Protein AF-Q6PNI0-F1 (afdb_monomer_lite)

pLDDT: mean 97.82, std 4.74, range [47.09, 98.94]

Sequence (231 aa):
KFYNSKFLRRLCDMWDHRGSGICNFHGSTGDVIFIGTTTDQLEPTFFDLSHQFDMDLGGSGSNLRTPACCMGKARCEWSCLDTQAICYDLTMTYQDELHRPAFPYKFKFKISGCPNNCVAAIARSCTSIIGTWRDQIRIDQKAVQAYIGGEIAPNAGAFSDRDWGPFDIQKEVIDLCPSGCMWMDGNELKIDDRECTRCMHCINVMPSALRPGVDCGATILNGAKAPILEG

Organism: NCBI:txid153939

Secondary structure (DSSP, 8-state):
----HHHHHHHHHHHHHHS-S-EEE--SSS-EEE----GGGHHHHHHHIIIII---PPP-SSSEEEEEE--GGGT-TT--S-HHHHHHHHHHHTHHHHHS--SSS-EEEEEESSTT-TT-HHHH-SEEEEEEESSPPEE-HHHHHHHHTTSS-GGGGTTTTS---S--HIIIIITT-TT--EEEETTEEEE-TTT----SHHHHH-TTTEE--SSEEEEEEE---------

InterPro domains:
  IPR006067 Nitrite/sulphite reductase 4Fe-4S domain [PF01077] (60-154)
  IPR017896 4Fe-4S ferredoxin-type, iron-sulphur binding domain [PS51379] (187-215)
  IPR036136 Nitrite/Sulfite reductase ferredoxin-like domain superfamily [SSF55124] (1-60)
  IPR045854 Nitrite and sulphite reductase 4Fe-4S domain-like superfamily [G3DSA:3.30.413.10] (65-228)
  IPR045854 Nitrite and sulphite reductase 4Fe-4S domain-like superfamily [SSF56014] (61-182)

Structure (mmCIF, N/CA/C/O backbone):
data_AF-Q6PNI0-F1
#
_entry.id   AF-Q6PNI0-F1
#
loop_
_atom_site.group_PDB
_atom_site.id
_atom_site.type_symbol
_atom_site.label_atom_id
_atom_site.label_alt_id
_atom_site.label_comp_id
_atom_site.label_asym_id
_atom_site.label_entity_id
_atom_site.label_seq_id
_atom_site.pdbx_PDB_ins_code
_atom_site.Cartn_x
_atom_site.Cartn_y
_atom_site.Cartn_z
_atom_site.occupancy
_atom_site.B_iso_or_equiv
_atom_site.auth_seq_id
_atom_site.auth_comp_id
_atom_site.auth_asym_id
_atom_site.auth_atom_id
_atom_site.pdbx_PDB_model_num
ATOM 1 N N . LYS A 1 1 ? 7.248 -4.819 -0.983 1.00 96.38 1 LYS A N 1
ATOM 2 C CA . LYS A 1 1 ? 8.037 -5.485 -2.042 1.00 96.38 1 LYS A CA 1
ATOM 3 C C . LYS A 1 1 ? 8.856 -6.576 -1.384 1.00 96.38 1 LYS A C 1
ATOM 5 O O . LYS A 1 1 ? 9.475 -6.284 -0.368 1.00 96.38 1 LYS A O 1
ATOM 10 N N . PHE A 1 2 ? 8.781 -7.799 -1.891 1.00 97.69 2 PHE A N 1
ATOM 11 C CA . PHE A 1 2 ? 9.371 -8.980 -1.265 1.00 97.69 2 PHE A CA 1
ATOM 12 C C . PHE A 1 2 ? 10.482 -9.514 -2.157 1.00 97.69 2 PHE A C 1
ATOM 14 O O . PHE A 1 2 ? 10.322 -9.548 -3.372 1.00 97.69 2 PHE A O 1
ATOM 21 N N . TYR A 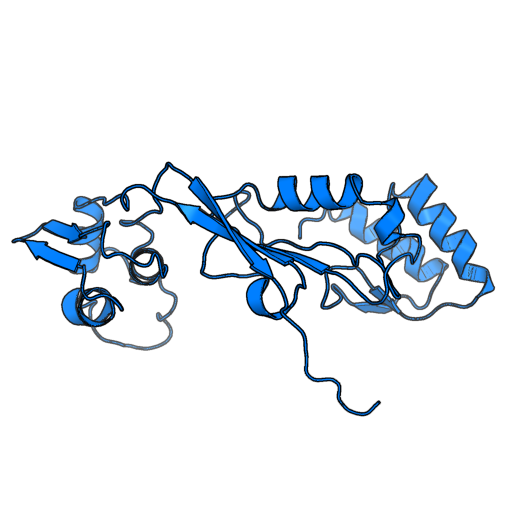1 3 ? 11.601 -9.897 -1.549 1.00 97.62 3 TYR A N 1
ATOM 22 C CA . TYR A 1 3 ? 12.768 -10.388 -2.264 1.00 97.62 3 TYR A CA 1
ATOM 23 C C . TYR A 1 3 ? 13.436 -11.515 -1.493 1.00 97.62 3 TYR A C 1
ATOM 25 O O . TYR A 1 3 ? 13.433 -11.546 -0.264 1.00 97.62 3 TYR A O 1
ATOM 33 N N . ASN A 1 4 ? 14.069 -12.401 -2.249 1.00 97.19 4 ASN A N 1
ATOM 34 C CA . ASN A 1 4 ? 15.042 -13.364 -1.765 1.00 97.19 4 ASN A CA 1
ATOM 35 C C . ASN A 1 4 ? 16.453 -12.775 -1.959 1.00 97.19 4 ASN A C 1
ATOM 37 O O . ASN A 1 4 ? 16.752 -12.227 -3.021 1.00 97.19 4 ASN A O 1
ATOM 41 N N . SER A 1 5 ? 17.342 -12.922 -0.973 1.00 98.25 5 SER A N 1
ATOM 42 C CA . SER A 1 5 ? 18.733 -12.460 -1.073 1.00 98.25 5 SER A CA 1
ATOM 43 C C . SER A 1 5 ? 19.503 -13.109 -2.229 1.00 98.25 5 SER A C 1
ATOM 45 O O . SER A 1 5 ? 20.273 -12.423 -2.894 1.00 98.25 5 SER A O 1
ATOM 47 N N . LYS A 1 6 ? 19.262 -14.392 -2.535 1.00 98.00 6 LYS A N 1
ATOM 48 C CA . LYS A 1 6 ? 19.849 -15.088 -3.695 1.00 98.00 6 LYS A CA 1
ATOM 49 C C . LYS A 1 6 ? 19.484 -14.395 -5.008 1.00 98.00 6 LYS A C 1
ATOM 51 O O . LYS A 1 6 ? 20.325 -14.289 -5.892 1.00 98.00 6 LYS A O 1
ATOM 56 N N . PHE A 1 7 ? 18.242 -13.931 -5.127 1.00 97.50 7 PHE A N 1
ATOM 57 C CA . PHE A 1 7 ? 17.779 -13.214 -6.311 1.00 97.50 7 PHE A CA 1
ATOM 58 C C . PHE A 1 7 ? 18.456 -11.847 -6.428 1.00 97.50 7 PHE A C 1
ATOM 60 O O . PHE A 1 7 ? 19.030 -11.545 -7.468 1.00 97.50 7 PHE A O 1
ATOM 67 N N . LEU A 1 8 ? 18.471 -11.061 -5.344 1.00 98.19 8 LEU A N 1
ATOM 68 C CA . LEU A 1 8 ? 19.094 -9.734 -5.346 1.00 98.19 8 LEU A CA 1
ATOM 69 C C . LEU A 1 8 ? 20.599 -9.787 -5.623 1.00 98.19 8 LEU A C 1
ATOM 71 O O . LEU A 1 8 ? 21.088 -8.969 -6.388 1.00 98.19 8 LEU A O 1
ATOM 75 N N . ARG A 1 9 ? 21.322 -10.762 -5.057 1.00 98.25 9 ARG A N 1
ATOM 76 C CA . ARG A 1 9 ? 22.763 -10.928 -5.313 1.00 98.25 9 ARG A CA 1
ATOM 77 C C . ARG A 1 9 ? 23.048 -11.185 -6.789 1.00 98.25 9 ARG A C 1
ATOM 79 O O . ARG A 1 9 ? 23.841 -10.464 -7.369 1.00 98.25 9 ARG A O 1
ATOM 86 N N . ARG A 1 10 ? 22.320 -12.122 -7.409 1.00 97.75 10 ARG A N 1
ATOM 87 C CA . ARG A 1 10 ? 22.450 -12.384 -8.851 1.00 97.75 10 ARG A CA 1
ATOM 88 C C . ARG A 1 10 ? 22.129 -11.142 -9.687 1.00 97.75 10 ARG A C 1
ATOM 90 O O . ARG A 1 10 ? 22.768 -10.916 -10.706 1.00 97.75 10 ARG A O 1
ATOM 97 N N . LEU A 1 11 ? 21.135 -10.354 -9.270 1.00 97.56 11 LEU A N 1
ATOM 98 C CA . LEU A 1 11 ? 20.748 -9.128 -9.967 1.00 97.56 11 LEU A CA 1
ATOM 99 C C . LEU A 1 11 ? 21.859 -8.067 -9.896 1.00 97.56 11 LEU A C 1
ATOM 101 O O . LEU A 1 11 ? 22.122 -7.396 -10.890 1.00 97.56 11 LEU A O 1
ATOM 105 N N . CYS A 1 12 ? 22.524 -7.949 -8.742 1.00 98.25 12 CYS A N 1
ATOM 106 C CA . CYS A 1 12 ? 23.715 -7.118 -8.577 1.00 98.25 12 CYS A CA 1
ATOM 107 C C . CYS A 1 12 ? 24.868 -7.616 -9.456 1.00 98.25 12 CYS A C 1
ATOM 109 O O . CYS A 1 12 ? 25.408 -6.812 -10.200 1.00 98.25 12 CYS A O 1
ATOM 111 N N . ASP A 1 13 ? 25.170 -8.921 -9.459 1.00 98.31 13 ASP A N 1
ATOM 112 C CA . ASP A 1 13 ? 26.243 -9.493 -10.292 1.00 98.31 13 ASP A CA 1
ATOM 113 C C . ASP A 1 13 ? 26.028 -9.182 -11.787 1.00 98.31 13 ASP A C 1
ATOM 115 O O . ASP A 1 13 ? 26.956 -8.799 -12.500 1.00 98.31 13 ASP A O 1
ATOM 119 N N . MET A 1 14 ? 24.784 -9.304 -12.266 1.00 98.25 14 MET A N 1
ATOM 120 C CA . MET A 1 14 ? 24.420 -8.936 -13.636 1.00 98.25 14 MET A CA 1
ATOM 121 C C . MET A 1 14 ? 24.626 -7.437 -13.881 1.00 98.25 14 MET A C 1
ATOM 123 O O . MET A 1 14 ? 25.194 -7.062 -14.904 1.00 98.25 14 MET A O 1
ATOM 127 N N . TRP A 1 15 ? 24.175 -6.571 -12.970 1.00 98.50 15 TRP A N 1
ATOM 128 C CA . TRP A 1 15 ? 24.265 -5.125 -13.170 1.00 98.50 15 TRP A CA 1
ATOM 129 C C . TRP A 1 15 ? 25.687 -4.565 -13.020 1.00 98.50 15 TRP A C 1
ATOM 131 O O . TRP A 1 15 ? 26.032 -3.619 -13.725 1.00 98.50 15 TRP A O 1
ATOM 141 N N . ASP A 1 16 ? 26.531 -5.177 -12.190 1.00 98.25 16 ASP A N 1
ATOM 142 C CA . ASP A 1 16 ? 27.967 -4.878 -12.106 1.00 98.25 16 ASP A CA 1
ATOM 143 C C . ASP A 1 16 ? 28.691 -5.249 -13.409 1.00 98.25 16 ASP A C 1
ATOM 145 O O . ASP A 1 16 ? 29.644 -4.583 -13.810 1.00 98.25 16 ASP A O 1
ATOM 149 N N . HIS A 1 17 ? 28.229 -6.297 -14.101 1.00 97.81 17 HIS A N 1
ATOM 150 C CA . HIS A 1 17 ? 28.782 -6.708 -15.391 1.00 97.81 17 HIS A CA 1
ATOM 151 C C . HIS A 1 17 ? 28.255 -5.875 -16.571 1.00 97.81 17 HIS A C 1
ATOM 153 O O . HIS A 1 17 ? 29.010 -5.536 -17.482 1.00 97.81 17 HIS A O 1
ATOM 159 N N . ARG A 1 18 ? 26.951 -5.579 -16.579 1.00 97.81 18 ARG A N 1
ATOM 160 C CA . ARG A 1 18 ? 26.224 -4.968 -17.707 1.00 97.81 18 ARG A CA 1
ATOM 161 C C . ARG A 1 18 ? 26.085 -3.447 -17.613 1.00 97.81 18 ARG A C 1
ATOM 163 O O . ARG A 1 18 ? 25.655 -2.816 -18.578 1.00 97.81 18 ARG A O 1
ATOM 170 N N . GLY A 1 19 ? 26.376 -2.845 -16.466 1.00 97.94 19 GLY A N 1
ATOM 171 C CA . GLY A 1 19 ? 26.073 -1.445 -16.188 1.00 97.94 19 GLY A CA 1
ATOM 172 C C . GLY A 1 19 ? 27.048 -0.809 -15.208 1.00 97.94 19 GLY A C 1
ATOM 173 O O . GLY A 1 19 ? 28.213 -1.178 -15.124 1.00 97.94 19 GLY A O 1
ATOM 174 N N . SER A 1 20 ? 26.576 0.209 -14.495 1.00 98.25 20 SER A N 1
ATOM 175 C CA . SER A 1 20 ? 27.409 0.993 -13.576 1.00 98.25 20 SER A CA 1
ATOM 176 C C . SER A 1 20 ? 27.547 0.402 -12.166 1.00 98.25 20 SER A C 1
ATOM 178 O O . SER A 1 20 ? 28.270 0.971 -11.349 1.00 98.25 20 SER A O 1
ATOM 180 N N . GLY A 1 21 ? 26.776 -0.639 -11.830 1.00 97.88 21 GLY A N 1
ATOM 181 C CA . GLY A 1 21 ? 26.589 -1.110 -10.449 1.00 97.88 21 GLY A CA 1
ATOM 182 C C . GLY A 1 21 ? 25.684 -0.218 -9.577 1.00 97.88 21 GLY A C 1
ATOM 183 O O . GLY A 1 21 ? 25.336 -0.579 -8.454 1.00 97.88 21 GLY A O 1
ATOM 184 N N . ILE A 1 22 ? 25.225 0.938 -10.076 1.00 98.38 22 ILE A N 1
ATOM 185 C CA . ILE A 1 22 ? 24.371 1.877 -9.329 1.00 98.38 22 ILE A CA 1
ATOM 186 C C . ILE A 1 22 ? 22.892 1.598 -9.608 1.00 98.38 22 ILE A C 1
ATOM 188 O O . ILE A 1 22 ? 22.474 1.454 -10.761 1.00 98.38 22 ILE A O 1
ATOM 192 N N . CYS A 1 23 ? 22.069 1.577 -8.558 1.00 97.56 23 CYS A N 1
ATOM 193 C CA . CYS A 1 23 ? 20.627 1.375 -8.672 1.00 97.56 23 CYS A CA 1
ATOM 194 C C . CYS A 1 23 ? 19.811 2.280 -7.737 1.00 97.56 23 CYS A C 1
ATOM 196 O O . CYS A 1 23 ? 20.282 2.678 -6.673 1.00 97.56 23 CYS A O 1
ATOM 198 N N . ASN A 1 24 ? 18.549 2.542 -8.105 1.00 98.50 24 ASN A N 1
ATOM 199 C CA . ASN A 1 24 ? 17.531 2.971 -7.140 1.00 98.50 24 ASN A CA 1
ATOM 200 C C . ASN A 1 24 ? 16.642 1.779 -6.772 1.00 98.50 24 ASN A C 1
ATOM 202 O O . ASN A 1 24 ? 15.997 1.175 -7.634 1.00 98.50 24 ASN A O 1
ATOM 206 N N . PHE A 1 25 ? 16.534 1.513 -5.473 1.00 97.12 25 PHE A N 1
ATOM 207 C CA . PHE A 1 25 ? 15.619 0.536 -4.879 1.00 97.12 25 PHE A CA 1
ATOM 208 C C . PHE A 1 25 ? 14.588 1.279 -4.020 1.00 97.12 25 PHE A C 1
ATOM 210 O O . PHE A 1 25 ? 14.768 1.464 -2.822 1.00 97.12 25 PHE A O 1
ATOM 217 N N . HIS A 1 26 ? 13.508 1.814 -4.588 1.00 98.44 26 HIS A N 1
ATOM 218 C CA . HIS A 1 26 ? 12.948 1.633 -5.938 1.00 98.44 26 HIS A CA 1
ATOM 219 C C . HIS A 1 26 ? 12.627 2.980 -6.580 1.00 98.44 26 HIS A C 1
ATOM 221 O O . HIS A 1 26 ? 12.585 4.013 -5.912 1.00 98.44 26 HIS A O 1
ATOM 227 N N . GLY A 1 27 ? 12.287 2.960 -7.865 1.00 98.00 27 GLY A N 1
ATOM 228 C CA . GLY A 1 27 ? 11.601 4.067 -8.510 1.00 98.00 27 GLY A CA 1
ATOM 229 C C . GLY A 1 27 ? 10.267 4.386 -7.827 1.00 98.00 27 GLY A C 1
ATOM 230 O O . GLY A 1 27 ? 9.572 3.520 -7.290 1.00 98.00 27 GLY A O 1
ATOM 231 N N . SER A 1 28 ? 9.867 5.656 -7.894 1.00 98.12 28 SER A N 1
ATOM 232 C CA . SER A 1 28 ? 8.619 6.142 -7.289 1.00 98.12 28 SER A CA 1
ATOM 233 C C . SER A 1 28 ? 7.359 5.411 -7.781 1.00 98.12 28 SER A C 1
ATOM 235 O O . SER A 1 28 ? 6.376 5.309 -7.040 1.00 98.12 28 SER A O 1
ATOM 237 N N . THR A 1 29 ? 7.348 4.936 -9.030 1.00 98.44 29 THR A N 1
ATOM 238 C CA . THR A 1 29 ? 6.219 4.165 -9.571 1.00 98.44 29 THR A CA 1
ATOM 239 C C . THR A 1 29 ? 6.196 2.756 -8.981 1.00 98.44 29 THR A C 1
ATOM 241 O O . THR A 1 29 ? 5.162 2.369 -8.444 1.00 98.44 29 THR A O 1
ATOM 244 N N . GLY A 1 30 ? 7.334 2.057 -8.971 1.00 98.31 30 GLY A N 1
ATOM 245 C CA . GLY A 1 30 ? 7.456 0.724 -8.380 1.00 98.31 30 GLY A CA 1
ATOM 246 C C . GLY A 1 30 ? 8.697 -0.052 -8.823 1.00 98.31 30 GLY A C 1
ATOM 247 O O . GLY A 1 30 ? 9.115 -0.953 -8.106 1.00 98.31 30 GLY A O 1
ATOM 248 N N . ASP A 1 31 ? 9.298 0.320 -9.947 1.00 98.75 31 ASP A N 1
ATOM 249 C CA . ASP A 1 31 ? 10.370 -0.424 -10.614 1.00 98.75 31 ASP A CA 1
ATOM 250 C C . ASP A 1 31 ? 11.686 -0.463 -9.829 1.00 98.75 31 ASP A C 1
ATOM 252 O O . ASP A 1 31 ? 12.017 0.467 -9.090 1.00 98.75 31 ASP A O 1
ATOM 256 N N . VAL A 1 32 ? 12.472 -1.520 -10.028 1.00 98.31 32 VAL A N 1
ATOM 257 C CA . VAL A 1 32 ? 13.918 -1.464 -9.768 1.00 98.31 32 VAL A CA 1
ATOM 258 C C . VAL A 1 32 ? 14.542 -0.620 -10.877 1.00 98.31 32 VAL A C 1
ATOM 260 O O . VAL A 1 32 ? 14.209 -0.812 -12.042 1.00 98.31 32 VAL A O 1
ATOM 263 N N . ILE A 1 33 ? 15.412 0.330 -10.530 1.00 98.50 33 ILE A N 1
ATOM 264 C CA . ILE A 1 33 ? 16.056 1.198 -11.524 1.00 98.50 33 ILE A CA 1
ATOM 265 C C . ILE A 1 33 ? 17.535 0.864 -11.598 1.00 98.50 33 ILE A C 1
ATOM 267 O O . ILE A 1 33 ? 18.259 1.060 -10.624 1.00 98.50 33 ILE A O 1
ATOM 271 N N . PHE A 1 34 ? 17.976 0.432 -12.769 1.00 98.31 34 PHE A N 1
ATOM 272 C CA . PHE A 1 34 ? 19.379 0.285 -13.126 1.00 98.31 34 PHE A CA 1
ATOM 273 C C . PHE A 1 34 ? 19.890 1.592 -13.737 1.00 98.31 34 PHE A C 1
ATOM 275 O O . PHE A 1 34 ? 19.373 2.052 -14.755 1.00 98.31 34 PHE A O 1
ATOM 282 N N . ILE A 1 35 ? 20.841 2.253 -13.070 1.00 98.38 35 ILE A N 1
ATOM 283 C CA . ILE A 1 35 ? 21.248 3.623 -13.406 1.00 98.38 35 ILE A CA 1
ATOM 284 C C . ILE A 1 35 ? 22.536 3.601 -14.209 1.00 98.38 35 ILE A C 1
ATOM 286 O O . ILE A 1 35 ? 23.607 3.438 -13.647 1.00 98.38 35 ILE A O 1
ATOM 290 N N . GLY A 1 36 ? 22.446 3.853 -15.509 1.00 98.06 36 GLY A N 1
ATOM 291 C CA . GLY A 1 36 ? 23.620 4.064 -16.354 1.00 98.06 36 GLY A CA 1
ATOM 292 C C . GLY A 1 36 ? 24.191 2.773 -16.936 1.00 98.06 36 GLY A C 1
ATOM 293 O O . GLY A 1 36 ? 24.751 1.937 -16.234 1.00 98.06 36 GLY A O 1
ATOM 294 N N . THR A 1 37 ? 24.070 2.662 -18.253 1.00 98.50 37 THR A N 1
ATOM 295 C CA . THR A 1 37 ? 24.768 1.703 -19.111 1.00 98.50 37 THR A CA 1
ATOM 296 C C . THR A 1 37 ? 24.902 2.319 -20.511 1.00 98.50 37 THR A C 1
ATOM 298 O O . THR A 1 37 ? 24.472 3.456 -20.727 1.00 98.50 37 THR A O 1
ATOM 301 N N . THR A 1 38 ? 25.514 1.612 -21.455 1.00 98.50 38 THR A N 1
ATOM 302 C CA . THR A 1 38 ? 25.641 2.030 -22.856 1.00 98.50 38 THR A CA 1
ATOM 303 C C . THR A 1 38 ? 24.566 1.381 -23.728 1.00 98.50 38 THR A C 1
ATOM 305 O O . THR A 1 38 ? 23.984 0.359 -23.367 1.00 98.50 38 THR A O 1
ATOM 308 N N . THR A 1 39 ? 24.296 1.962 -24.901 1.00 98.62 39 THR A N 1
ATOM 309 C CA . THR A 1 39 ? 23.287 1.452 -25.847 1.00 98.62 39 THR A CA 1
ATOM 310 C C . THR A 1 39 ? 23.513 -0.016 -26.212 1.00 98.62 39 THR A C 1
ATOM 312 O O . THR A 1 39 ? 22.566 -0.798 -26.209 1.00 98.62 39 THR A O 1
ATOM 315 N N . ASP A 1 40 ? 24.767 -0.412 -26.435 1.00 98.50 40 ASP A N 1
ATOM 316 C CA . ASP A 1 40 ? 25.128 -1.779 -26.831 1.00 98.50 40 ASP A CA 1
ATOM 317 C C . ASP A 1 40 ? 24.881 -2.822 -25.724 1.00 98.50 40 ASP A C 1
ATOM 319 O O . ASP A 1 40 ? 24.861 -4.020 -25.998 1.00 98.50 40 ASP A O 1
ATOM 323 N N . GLN A 1 41 ? 24.678 -2.391 -24.473 1.00 98.62 41 GLN A N 1
ATOM 324 C CA . GLN A 1 41 ? 24.357 -3.272 -23.345 1.00 98.62 41 GLN A CA 1
ATOM 325 C C . GLN A 1 41 ? 22.853 -3.432 -23.097 1.00 98.62 41 GLN A C 1
ATOM 327 O O . GLN A 1 41 ? 22.476 -4.286 -22.295 1.00 98.62 41 GLN A O 1
ATOM 332 N N . LEU A 1 42 ? 21.981 -2.679 -23.777 1.00 98.69 42 LEU A N 1
ATOM 333 C CA . LEU A 1 42 ? 20.533 -2.745 -23.543 1.00 98.69 42 LEU A CA 1
ATOM 334 C C . LEU A 1 42 ? 19.954 -4.130 -23.868 1.00 98.69 42 LEU A C 1
ATOM 336 O O . LEU A 1 42 ? 19.381 -4.772 -22.989 1.00 98.69 42 LEU A O 1
ATOM 340 N N . GLU A 1 43 ? 20.158 -4.618 -25.093 1.00 98.69 43 GLU A N 1
ATOM 341 C CA . GLU A 1 43 ? 19.660 -5.934 -25.524 1.00 98.69 43 GLU A CA 1
ATOM 342 C C . GLU A 1 43 ? 20.303 -7.096 -24.745 1.00 98.69 43 GLU A C 1
ATOM 344 O O . GLU A 1 43 ? 19.570 -7.964 -24.272 1.00 98.69 43 GLU A O 1
ATOM 349 N N . PRO A 1 44 ? 21.632 -7.127 -24.503 1.00 98.44 44 PRO A N 1
ATOM 350 C CA . PRO A 1 44 ? 22.222 -8.165 -23.661 1.00 98.44 44 PRO A CA 1
ATOM 351 C C . PRO A 1 44 ? 21.708 -8.165 -22.215 1.00 98.44 44 PRO A C 1
ATOM 353 O O . PRO A 1 44 ? 21.530 -9.232 -21.630 1.00 98.44 44 PRO A O 1
ATOM 356 N N . THR A 1 45 ? 21.436 -6.989 -21.638 1.00 98.44 45 THR A N 1
ATOM 357 C CA . THR A 1 45 ? 20.828 -6.892 -20.301 1.00 98.44 45 THR A CA 1
ATOM 358 C C . THR A 1 45 ? 19.408 -7.444 -20.315 1.00 98.44 45 THR A C 1
ATOM 360 O O . THR A 1 45 ? 19.035 -8.211 -19.430 1.00 98.44 45 THR A O 1
ATOM 363 N N . PHE A 1 46 ? 18.611 -7.087 -21.324 1.00 98.62 46 PHE A N 1
ATOM 364 C CA . PHE A 1 46 ? 17.250 -7.597 -21.459 1.00 98.62 46 PHE A CA 1
ATOM 365 C C . PHE A 1 46 ? 17.217 -9.112 -21.698 1.00 98.62 46 PHE A C 1
ATOM 367 O O . PHE A 1 46 ? 16.382 -9.815 -21.123 1.00 98.62 46 PHE A O 1
ATOM 374 N N . PHE A 1 47 ? 18.162 -9.639 -22.478 1.00 98.50 47 PHE A N 1
ATOM 375 C CA . PHE A 1 47 ? 18.329 -11.075 -22.670 1.00 98.50 47 PHE A CA 1
ATOM 376 C C . PHE A 1 47 ? 18.607 -11.788 -21.343 1.00 98.50 47 PHE A C 1
ATOM 378 O O . PHE A 1 47 ? 17.942 -12.776 -21.038 1.00 98.50 47 PHE A O 1
ATOM 385 N N . ASP A 1 48 ? 19.535 -11.275 -20.529 1.00 98.06 48 ASP A N 1
ATOM 386 C CA . ASP A 1 48 ? 19.813 -11.859 -19.216 1.00 98.06 48 ASP A CA 1
ATOM 387 C C . ASP A 1 48 ? 18.573 -11.813 -18.320 1.00 98.06 48 ASP A C 1
ATOM 389 O O . ASP A 1 48 ? 18.191 -12.845 -17.769 1.00 98.06 48 ASP A O 1
ATOM 393 N N . LEU A 1 49 ? 17.910 -10.655 -18.212 1.00 97.88 49 LEU A N 1
ATOM 394 C CA . LEU A 1 49 ? 16.693 -10.492 -17.409 1.00 97.88 49 LEU A CA 1
ATOM 395 C C . LEU A 1 49 ? 15.616 -11.521 -17.782 1.00 97.88 49 LEU A C 1
ATOM 397 O O . LEU A 1 49 ? 15.128 -12.246 -16.914 1.00 97.88 49 LEU A O 1
ATOM 401 N N . SER A 1 50 ? 15.309 -11.645 -19.070 1.00 97.81 50 SER A N 1
ATOM 402 C CA . SER A 1 50 ? 14.275 -12.562 -19.558 1.00 97.81 50 SER A CA 1
ATOM 403 C C . SER A 1 50 ? 14.678 -14.036 -19.428 1.00 97.81 50 SER A C 1
ATOM 405 O O . SER A 1 50 ? 13.913 -14.837 -18.899 1.00 97.81 50 SER A O 1
ATOM 407 N N . HIS A 1 51 ? 15.887 -14.417 -19.849 1.00 97.50 51 HIS A N 1
ATOM 408 C CA . HIS A 1 51 ? 16.280 -15.829 -19.958 1.00 97.50 51 HIS A CA 1
ATOM 409 C C . HIS A 1 51 ? 16.912 -16.401 -18.682 1.00 97.50 51 HIS A C 1
ATOM 411 O O . HIS A 1 51 ? 16.897 -17.615 -18.480 1.00 97.50 51 HIS A O 1
ATOM 417 N N . GLN A 1 52 ? 17.497 -15.560 -17.822 1.00 96.56 52 GLN A N 1
ATOM 418 C CA . GLN A 1 52 ? 18.199 -16.001 -16.608 1.00 96.56 52 GLN A CA 1
ATOM 419 C C . GLN A 1 52 ? 17.485 -15.618 -15.307 1.00 96.56 52 GLN A C 1
ATOM 421 O O . GLN A 1 52 ? 17.717 -16.274 -14.278 1.00 96.56 52 GLN A O 1
ATOM 426 N N . PHE A 1 53 ? 16.672 -14.557 -15.319 1.00 96.12 53 PHE A N 1
ATOM 427 C CA . PHE A 1 53 ? 15.983 -14.049 -14.127 1.00 96.12 53 PHE A CA 1
ATOM 428 C C . PHE A 1 53 ? 14.468 -14.226 -14.157 1.00 96.12 53 PHE A C 1
ATOM 430 O O . PHE A 1 53 ? 13.869 -14.081 -13.091 1.00 96.12 53 PHE A O 1
ATOM 437 N N . ASP A 1 54 ? 13.880 -14.560 -15.311 1.00 95.88 54 ASP A N 1
ATOM 438 C CA . ASP A 1 54 ? 12.423 -14.563 -15.507 1.00 95.88 54 ASP A CA 1
ATOM 439 C C . ASP A 1 54 ? 11.816 -13.203 -15.103 1.00 95.88 54 ASP A C 1
ATOM 441 O O . ASP A 1 54 ? 10.844 -13.095 -14.355 1.00 95.88 54 ASP A O 1
ATOM 445 N N . MET A 1 55 ? 12.496 -12.132 -15.524 1.00 96.62 55 MET A N 1
ATOM 446 C CA . MET A 1 55 ? 12.110 -10.745 -15.297 1.00 96.62 55 MET A CA 1
ATOM 447 C C . MET A 1 55 ? 11.897 -10.030 -16.621 1.00 96.62 55 MET A C 1
ATOM 449 O O . MET A 1 55 ? 12.680 -10.189 -17.556 1.00 96.62 55 MET A O 1
ATOM 453 N N . ASP A 1 56 ? 10.906 -9.147 -16.637 1.00 98.38 56 ASP A N 1
ATOM 454 C CA . ASP A 1 56 ? 10.675 -8.213 -17.734 1.00 98.38 56 ASP A CA 1
ATOM 455 C C . ASP A 1 56 ? 11.046 -6.772 -17.335 1.00 98.38 56 ASP A C 1
ATOM 457 O O . ASP A 1 56 ? 11.357 -6.466 -16.175 1.00 98.38 56 ASP A O 1
ATOM 461 N N . LEU A 1 57 ? 11.019 -5.874 -18.314 1.00 98.69 57 LEU A N 1
ATOM 462 C CA . LEU A 1 57 ? 11.175 -4.439 -18.139 1.00 98.69 57 LEU A CA 1
ATOM 463 C C . LEU A 1 57 ? 9.911 -3.803 -17.543 1.00 98.69 57 LEU A C 1
ATOM 465 O O . LEU A 1 57 ? 8.790 -4.279 -17.698 1.00 98.69 57 LEU A O 1
ATOM 469 N N . GLY A 1 58 ? 10.097 -2.659 -16.886 1.00 98.62 58 GLY A N 1
ATOM 470 C CA . GLY A 1 58 ? 8.992 -1.788 -16.488 1.00 98.62 58 GLY A CA 1
ATOM 471 C C . GLY A 1 58 ? 8.461 -0.924 -17.641 1.00 98.62 58 GLY A C 1
ATOM 472 O O . GLY A 1 58 ? 9.053 -0.837 -18.715 1.00 98.62 58 GLY A O 1
ATOM 473 N N . GLY A 1 59 ? 7.359 -0.209 -17.394 1.00 98.44 59 GLY A N 1
ATOM 474 C CA . GLY A 1 59 ? 6.721 0.655 -18.398 1.00 98.44 59 GLY A CA 1
ATOM 475 C C . GLY A 1 59 ? 7.232 2.105 -18.407 1.00 98.44 59 GLY A C 1
ATOM 476 O O . GLY A 1 59 ? 7.324 2.765 -17.364 1.00 98.44 59 GLY A O 1
ATOM 477 N N . SER A 1 60 ? 7.474 2.667 -19.597 1.00 98.50 60 SER A N 1
ATOM 478 C CA . SER A 1 60 ? 7.767 4.097 -19.803 1.00 98.50 60 SER A CA 1
ATOM 479 C C . SER A 1 60 ? 7.200 4.624 -21.133 1.00 98.50 60 SER A C 1
ATOM 481 O O . SER A 1 60 ? 7.058 3.861 -22.077 1.00 98.50 60 SER A O 1
ATOM 483 N N . GLY A 1 61 ? 6.865 5.920 -21.220 1.00 98.19 61 GLY A N 1
ATOM 484 C CA . GLY A 1 61 ? 6.202 6.515 -22.397 1.00 98.19 61 GLY A CA 1
ATOM 485 C C . GLY A 1 61 ? 4.692 6.752 -22.230 1.00 98.19 61 GLY A C 1
ATOM 486 O O . GLY A 1 61 ? 4.210 6.959 -21.108 1.00 98.19 61 GLY A O 1
ATOM 487 N N . SER A 1 62 ? 3.955 6.794 -23.342 1.00 98.50 62 SER A N 1
ATOM 488 C CA . SER A 1 62 ? 2.493 6.986 -23.385 1.00 98.50 62 SER A CA 1
ATOM 489 C C . SER A 1 62 ? 1.754 5.640 -23.385 1.00 98.50 62 SER A C 1
ATOM 491 O O . SER A 1 62 ? 1.152 5.223 -24.368 1.00 98.50 62 SER A O 1
ATOM 493 N N . ASN A 1 63 ? 1.872 4.938 -22.264 1.00 98.62 63 ASN A N 1
ATOM 494 C CA . ASN A 1 63 ? 1.420 3.567 -22.022 1.00 98.62 63 ASN A CA 1
ATOM 495 C C . ASN A 1 63 ? 0.918 3.397 -20.584 1.00 98.62 63 ASN A C 1
ATOM 497 O O . ASN A 1 63 ? 0.984 4.329 -19.766 1.00 98.62 63 ASN A O 1
ATOM 501 N N . LEU A 1 64 ? 0.469 2.187 -20.256 1.00 98.88 64 LEU A N 1
ATOM 502 C CA . LEU A 1 64 ? 0.397 1.736 -18.877 1.00 98.88 64 LEU A CA 1
ATOM 503 C C . LEU A 1 64 ? 1.810 1.724 -18.275 1.00 98.88 64 LEU A C 1
ATOM 505 O O . LEU A 1 64 ? 2.772 1.245 -18.867 1.00 98.88 64 LEU A O 1
ATOM 509 N N . ARG A 1 65 ? 1.956 2.285 -17.077 1.00 98.88 65 ARG A N 1
ATOM 510 C CA . ARG A 1 65 ? 3.173 2.149 -16.271 1.00 98.88 65 ARG A CA 1
ATOM 511 C C . ARG A 1 65 ? 2.996 1.027 -15.266 1.00 98.88 65 ARG A C 1
ATOM 513 O O . ARG A 1 65 ? 1.871 0.733 -14.871 1.00 98.88 65 ARG A O 1
ATOM 520 N N . THR A 1 66 ? 4.121 0.521 -14.779 1.00 98.88 66 THR A N 1
ATOM 521 C CA . THR A 1 66 ? 4.214 -0.532 -13.767 1.00 98.88 66 THR A CA 1
ATOM 522 C C . THR A 1 66 ? 3.218 -0.319 -12.621 1.00 98.88 66 THR A C 1
ATOM 524 O O . THR A 1 66 ? 3.341 0.663 -11.873 1.00 98.88 66 THR A O 1
ATOM 527 N N . PRO A 1 67 ? 2.213 -1.201 -12.476 1.00 98.88 67 PRO A N 1
ATOM 528 C CA . PRO A 1 67 ? 1.316 -1.180 -11.332 1.00 98.88 67 PRO A CA 1
ATOM 529 C C . PRO A 1 67 ? 2.080 -1.377 -10.019 1.00 98.88 67 PRO A C 1
ATOM 531 O O . PRO A 1 67 ? 3.116 -2.038 -9.962 1.00 98.88 67 PRO A O 1
ATOM 534 N N . ALA A 1 68 ? 1.571 -0.799 -8.932 1.00 98.88 68 ALA A N 1
ATOM 535 C CA . ALA A 1 68 ? 2.141 -1.012 -7.605 1.00 98.88 68 ALA A CA 1
ATOM 536 C C . ALA A 1 68 ? 1.060 -1.103 -6.532 1.00 98.88 68 ALA A C 1
ATOM 538 O O . ALA A 1 68 ? 0.025 -0.438 -6.599 1.00 98.88 68 ALA A O 1
ATOM 539 N N . CYS A 1 69 ? 1.334 -1.879 -5.488 1.00 98.88 69 CYS A N 1
ATOM 540 C CA . CYS A 1 69 ? 0.421 -2.073 -4.373 1.00 98.88 69 CYS A CA 1
ATOM 541 C C . CYS A 1 69 ? 1.100 -1.902 -3.011 1.00 98.88 69 CYS A C 1
ATOM 543 O O . CYS A 1 69 ? 2.330 -1.944 -2.891 1.00 98.88 69 CYS A O 1
ATOM 545 N N . CYS A 1 70 ? 0.291 -1.704 -1.966 1.00 98.81 70 CYS A N 1
ATOM 546 C CA . CYS A 1 70 ? 0.776 -1.886 -0.601 1.00 98.81 70 CYS A CA 1
ATOM 547 C C . CYS A 1 70 ? 0.989 -3.381 -0.298 1.00 98.81 70 CYS A C 1
ATOM 549 O O . CYS A 1 70 ? 0.619 -4.258 -1.076 1.00 98.81 70 CYS A O 1
ATOM 551 N N . MET A 1 71 ? 1.578 -3.678 0.860 1.00 98.38 71 MET A N 1
ATOM 552 C CA . MET A 1 71 ? 1.823 -5.055 1.310 1.00 98.38 71 MET A CA 1
ATOM 553 C C . MET A 1 71 ? 0.552 -5.908 1.466 1.00 98.38 71 MET A C 1
ATOM 555 O O . MET A 1 71 ? 0.642 -7.133 1.417 1.00 98.38 71 MET A O 1
ATOM 559 N N . GLY A 1 72 ? -0.611 -5.275 1.634 1.00 98.50 72 GLY A N 1
ATOM 560 C CA . GLY A 1 72 ? -1.905 -5.946 1.723 1.00 98.50 72 GLY A CA 1
ATOM 561 C C . GLY A 1 72 ? -1.942 -7.078 2.747 1.00 98.50 72 GLY A C 1
ATOM 562 O O . GLY A 1 72 ? -1.282 -7.022 3.787 1.00 98.50 72 GLY A O 1
ATOM 563 N N . LYS A 1 73 ? -2.681 -8.140 2.415 1.00 98.44 73 LYS A N 1
ATOM 564 C CA . LYS A 1 73 ? -2.900 -9.310 3.282 1.00 98.44 73 LYS A CA 1
ATOM 565 C C . LYS A 1 73 ? -1.639 -10.095 3.645 1.00 98.44 73 LYS A C 1
ATOM 567 O O . LYS A 1 73 ? -1.697 -10.895 4.569 1.00 98.44 73 LYS A O 1
ATOM 572 N N . ALA A 1 74 ? -0.499 -9.861 2.990 1.00 98.31 74 ALA A N 1
ATOM 573 C CA . ALA A 1 74 ? 0.722 -10.588 3.331 1.00 98.31 74 ALA A CA 1
ATOM 574 C C . ALA A 1 74 ? 1.195 -10.321 4.766 1.00 98.31 74 ALA A C 1
ATOM 576 O O . ALA A 1 74 ? 1.785 -11.208 5.374 1.00 98.31 74 ALA A O 1
ATOM 577 N N . ARG A 1 75 ? 0.975 -9.107 5.300 1.00 98.31 75 ARG A N 1
ATOM 578 C CA . ARG A 1 75 ? 1.362 -8.749 6.680 1.00 98.31 75 ARG A CA 1
ATOM 579 C C . ARG A 1 75 ? 0.625 -7.498 7.200 1.00 98.31 75 ARG A C 1
ATOM 581 O O . ARG A 1 75 ? 1.218 -6.676 7.885 1.00 98.31 75 ARG A O 1
ATOM 588 N N . CYS A 1 76 ? -0.631 -7.293 6.807 1.00 98.62 76 CYS A N 1
ATOM 589 C CA . CYS A 1 76 ? -1.478 -6.227 7.349 1.00 98.62 76 CYS A CA 1
ATOM 590 C C . CYS A 1 76 ? -2.897 -6.757 7.576 1.00 98.62 76 CYS A C 1
ATOM 592 O O . CYS A 1 76 ? -3.574 -7.199 6.647 1.00 98.62 76 CYS A O 1
ATOM 594 N N . GLU A 1 77 ? -3.334 -6.682 8.824 1.00 98.25 77 GLU A N 1
ATOM 595 C CA . GLU A 1 77 ? -4.625 -7.118 9.347 1.00 98.25 77 GLU A CA 1
ATOM 596 C C . GLU A 1 77 ? -5.794 -6.218 8.919 1.00 98.25 77 GLU A C 1
ATOM 598 O O . GLU A 1 77 ? -6.952 -6.622 9.010 1.00 98.25 77 GLU A O 1
ATOM 603 N N . TRP A 1 78 ? -5.504 -5.019 8.406 1.00 98.69 78 TRP A N 1
ATOM 604 C CA . TRP A 1 78 ? -6.509 -4.073 7.910 1.00 98.69 78 TRP A CA 1
ATOM 605 C C . TRP A 1 78 ? -6.876 -4.283 6.436 1.00 98.69 78 TRP A C 1
ATOM 607 O O . TRP A 1 78 ? -7.775 -3.617 5.921 1.00 98.69 78 TRP A O 1
ATOM 617 N N . SER A 1 79 ? -6.153 -5.144 5.712 1.00 98.69 79 SER A N 1
ATOM 618 C CA . SER A 1 79 ? -6.296 -5.226 4.257 1.00 98.69 79 SER A CA 1
ATOM 619 C C . SER A 1 79 ? -7.592 -5.918 3.844 1.00 98.69 79 SER A C 1
ATOM 621 O O . SER A 1 79 ? -7.751 -7.128 4.011 1.00 98.69 79 SER A O 1
ATOM 623 N N . CYS A 1 80 ? -8.479 -5.167 3.197 1.00 98.81 80 CYS A N 1
ATOM 624 C CA . CYS A 1 80 ? -9.743 -5.671 2.660 1.00 98.81 80 CYS A CA 1
ATOM 625 C C . CYS A 1 80 ? -9.546 -6.450 1.346 1.00 98.81 80 CYS A C 1
ATOM 627 O O . CYS A 1 80 ? -10.342 -7.315 0.995 1.00 98.81 80 CYS A O 1
ATOM 629 N N . LEU A 1 81 ? -8.440 -6.197 0.639 1.00 98.69 81 LEU A N 1
ATOM 630 C CA . LEU A 1 81 ? -8.121 -6.793 -0.661 1.00 98.69 81 LEU A CA 1
ATOM 631 C C . LEU A 1 81 ? -6.861 -7.654 -0.600 1.00 98.69 81 LEU A C 1
ATOM 633 O O . LEU A 1 81 ? -5.941 -7.357 0.168 1.00 98.69 81 LEU A O 1
ATOM 637 N N . ASP A 1 82 ? -6.776 -8.667 -1.463 1.00 98.69 82 ASP A N 1
ATOM 638 C CA . ASP A 1 82 ? -5.477 -9.217 -1.859 1.00 98.69 82 ASP A CA 1
ATOM 639 C C . ASP A 1 82 ? -4.827 -8.278 -2.884 1.00 98.69 82 ASP A C 1
ATOM 641 O O . ASP A 1 82 ? -4.969 -8.415 -4.099 1.00 98.69 82 ASP A O 1
ATOM 645 N N . THR A 1 83 ? -4.160 -7.245 -2.374 1.00 98.88 83 THR A N 1
ATOM 646 C CA . THR A 1 83 ? -3.606 -6.182 -3.215 1.00 98.88 83 THR A CA 1
ATOM 647 C C . THR A 1 83 ? -2.494 -6.669 -4.132 1.00 98.88 83 THR A C 1
ATOM 649 O O . THR A 1 83 ? -2.311 -6.093 -5.202 1.00 98.88 83 THR A O 1
ATOM 652 N N . GLN A 1 84 ? -1.752 -7.701 -3.722 1.00 98.81 84 GLN A N 1
ATOM 653 C CA . GLN A 1 84 ? -0.642 -8.246 -4.497 1.00 98.81 84 GLN A CA 1
ATOM 654 C C . GLN A 1 84 ? -1.159 -9.099 -5.648 1.00 98.81 84 GLN A C 1
ATOM 656 O O . GLN A 1 84 ? -0.689 -8.906 -6.767 1.00 98.81 84 GLN A O 1
ATOM 661 N N . ALA A 1 85 ? -2.167 -9.945 -5.406 1.00 98.75 85 ALA A N 1
ATOM 662 C CA . ALA A 1 85 ? -2.815 -10.713 -6.465 1.00 98.75 85 ALA A CA 1
ATOM 663 C C . ALA A 1 85 ? -3.423 -9.794 -7.535 1.00 98.75 85 ALA A C 1
ATOM 665 O O . ALA A 1 85 ? -3.121 -9.958 -8.710 1.00 98.75 85 ALA A O 1
ATOM 666 N N . ILE A 1 86 ? -4.179 -8.762 -7.133 1.00 98.81 86 ILE A N 1
ATOM 667 C CA . ILE A 1 86 ? -4.755 -7.782 -8.075 1.00 98.81 86 ILE A CA 1
ATOM 668 C C . ILE A 1 86 ? -3.650 -7.045 -8.845 1.00 98.81 86 ILE A C 1
ATOM 670 O O . ILE A 1 86 ? -3.747 -6.851 -10.052 1.00 98.81 86 ILE A O 1
ATOM 674 N N . CYS A 1 87 ? -2.589 -6.612 -8.156 1.00 98.88 87 CYS A N 1
ATOM 675 C CA . CYS A 1 87 ? -1.478 -5.911 -8.798 1.00 98.88 87 CYS A CA 1
ATOM 676 C C . CYS A 1 87 ? -0.789 -6.786 -9.849 1.00 98.88 87 CYS A C 1
ATOM 678 O O . CYS A 1 87 ? -0.493 -6.297 -10.936 1.00 98.88 87 CYS A O 1
ATOM 680 N N . TYR A 1 88 ? -0.530 -8.052 -9.523 1.00 98.81 88 TYR A N 1
ATOM 681 C CA . TYR A 1 88 ? 0.104 -9.004 -10.427 1.00 98.81 88 TYR A CA 1
ATOM 682 C C . TYR A 1 88 ? -0.800 -9.323 -11.619 1.00 98.81 88 TYR A C 1
ATOM 684 O O . TYR A 1 88 ? -0.370 -9.170 -12.756 1.00 98.81 88 TYR A O 1
ATOM 692 N N . ASP A 1 89 ? -2.064 -9.659 -11.367 1.00 98.88 89 ASP A N 1
ATOM 693 C CA . ASP A 1 89 ? -3.044 -10.000 -12.398 1.00 98.88 89 ASP A CA 1
ATOM 694 C C . ASP A 1 89 ? -3.231 -8.870 -13.420 1.00 98.88 89 ASP A C 1
ATOM 696 O O . ASP A 1 89 ? -3.099 -9.096 -14.621 1.00 98.88 89 ASP A O 1
ATOM 700 N N . LEU A 1 90 ? -3.410 -7.625 -12.963 1.00 98.75 90 LEU A N 1
ATOM 701 C CA . LEU A 1 90 ? -3.497 -6.466 -13.859 1.00 98.75 90 LEU A CA 1
ATOM 702 C C . LEU A 1 90 ? -2.187 -6.221 -14.620 1.00 98.75 90 LEU A C 1
ATOM 704 O O . LEU A 1 90 ? -2.219 -5.803 -15.773 1.00 98.75 90 LEU A O 1
ATOM 708 N N . THR A 1 91 ? -1.035 -6.469 -13.992 1.00 98.88 91 THR A N 1
ATOM 709 C CA . THR A 1 91 ? 0.266 -6.321 -14.664 1.00 98.88 91 THR A CA 1
ATOM 710 C C . THR A 1 91 ? 0.418 -7.341 -15.787 1.00 98.88 91 THR A C 1
ATOM 712 O O . THR A 1 91 ? 0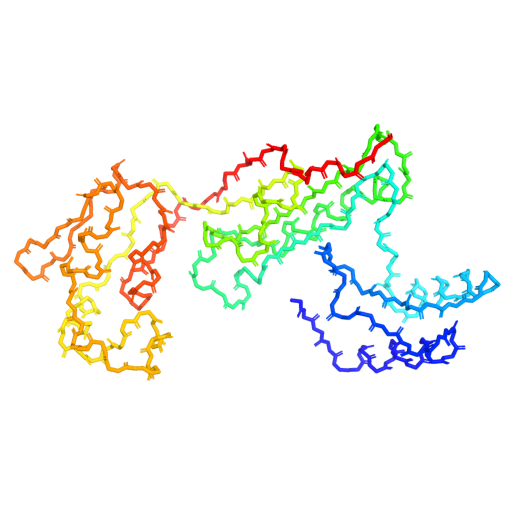.880 -6.974 -16.863 1.00 98.88 91 THR A O 1
ATOM 715 N N . MET A 1 92 ? 0.009 -8.591 -15.559 1.00 98.69 92 MET A N 1
ATOM 716 C CA . MET A 1 92 ? 0.096 -9.664 -16.552 1.00 98.69 92 MET A CA 1
ATOM 717 C C . MET A 1 92 ? -0.965 -9.537 -17.647 1.00 98.69 92 MET A C 1
ATOM 719 O O . MET A 1 92 ? -0.676 -9.783 -18.814 1.00 98.69 92 MET A O 1
ATOM 723 N N . THR A 1 93 ? -2.178 -9.119 -17.286 1.00 98.81 93 THR A N 1
ATOM 724 C CA . THR A 1 93 ? -3.290 -8.944 -18.230 1.00 98.81 93 THR A CA 1
ATOM 725 C C . THR A 1 93 ? -2.982 -7.868 -19.269 1.00 98.81 93 THR A C 1
ATOM 727 O O . THR A 1 93 ? -3.256 -8.067 -20.447 1.00 98.81 93 THR A O 1
ATOM 730 N N . TYR A 1 94 ? -2.382 -6.751 -18.846 1.00 98.75 94 TYR A N 1
ATOM 731 C CA . TYR A 1 94 ? -2.135 -5.577 -19.693 1.00 98.75 94 TYR A CA 1
ATOM 732 C C . TYR A 1 94 ? -0.653 -5.410 -20.062 1.00 98.75 94 TYR A C 1
ATOM 734 O O . TYR A 1 94 ? -0.119 -4.298 -20.070 1.00 98.75 94 TYR A O 1
ATOM 742 N N . GLN A 1 95 ? 0.044 -6.524 -20.317 1.00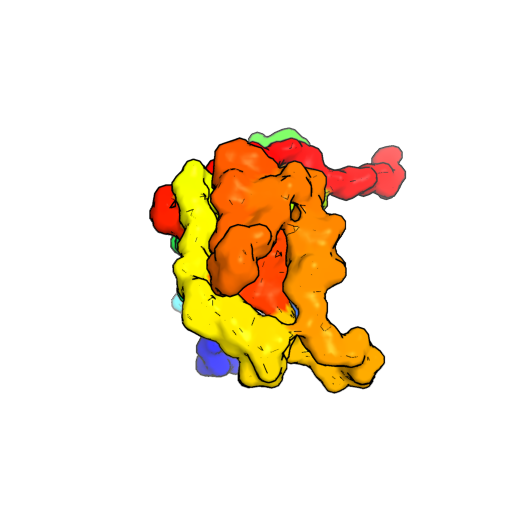 98.81 95 GLN A N 1
ATOM 743 C CA . GLN A 1 95 ? 1.451 -6.505 -20.737 1.00 98.81 95 GLN A CA 1
ATOM 744 C C . GLN A 1 95 ? 1.649 -5.739 -22.049 1.00 98.81 95 GLN A C 1
ATOM 746 O O . GLN A 1 95 ? 2.593 -4.959 -22.163 1.00 98.81 95 GLN A O 1
ATOM 751 N N . ASP A 1 96 ? 0.750 -5.908 -23.024 1.00 98.69 96 ASP A N 1
ATOM 752 C CA . ASP A 1 96 ? 0.847 -5.205 -24.307 1.00 98.69 96 ASP A CA 1
ATOM 753 C C . ASP A 1 96 ? 0.765 -3.689 -24.112 1.00 98.69 96 ASP A C 1
ATOM 755 O O . ASP A 1 96 ? 1.663 -2.954 -24.524 1.00 98.69 96 ASP A O 1
ATOM 759 N N . GLU A 1 97 ? -0.238 -3.226 -23.366 1.00 98.75 97 GLU A N 1
ATOM 760 C CA . GLU A 1 97 ? -0.433 -1.813 -23.065 1.00 98.75 97 GLU A CA 1
ATOM 761 C C . GLU A 1 97 ? 0.659 -1.233 -22.168 1.00 98.75 97 GLU A C 1
ATOM 763 O O . GLU A 1 97 ? 0.780 -0.009 -22.096 1.00 98.75 97 GLU A O 1
ATOM 768 N N . LEU A 1 98 ? 1.433 -2.067 -21.464 1.00 98.81 98 LEU A N 1
ATOM 769 C CA . LEU A 1 98 ? 2.597 -1.657 -20.680 1.00 98.81 98 LEU A CA 1
ATOM 770 C C . LEU A 1 98 ? 3.844 -1.522 -21.558 1.00 98.81 98 LEU A C 1
ATOM 772 O O . LEU A 1 98 ? 4.556 -0.520 -21.454 1.00 98.81 98 LEU A O 1
ATOM 776 N N . HIS A 1 99 ? 4.104 -2.479 -22.448 1.00 98.75 99 HIS A N 1
ATOM 777 C CA . HIS A 1 99 ? 5.318 -2.498 -23.268 1.00 98.75 99 HIS A CA 1
ATOM 778 C C . HIS A 1 99 ? 5.209 -1.687 -24.563 1.00 98.75 99 HIS A C 1
ATOM 780 O O . HIS A 1 99 ? 6.226 -1.205 -25.064 1.00 98.75 99 HIS A O 1
ATOM 786 N N . ARG A 1 100 ? 4.002 -1.499 -25.109 1.00 98.56 100 ARG A N 1
ATOM 787 C CA . ARG A 1 100 ? 3.777 -0.872 -26.418 1.00 98.56 100 ARG A CA 1
ATOM 788 C C . ARG A 1 100 ? 2.899 0.376 -26.269 1.00 98.56 100 ARG A C 1
ATOM 790 O O . ARG A 1 100 ? 1.691 0.266 -26.085 1.00 98.56 100 ARG A O 1
ATOM 797 N N . PRO A 1 101 ? 3.483 1.590 -26.322 1.00 98.44 101 PRO A N 1
ATOM 798 C CA . PRO A 1 101 ? 2.735 2.841 -26.204 1.00 98.44 101 PRO A CA 1
ATOM 799 C C . PRO A 1 101 ? 1.589 2.977 -27.213 1.00 98.44 101 PRO A C 1
ATOM 801 O O . PRO A 1 101 ? 1.816 3.255 -28.387 1.00 98.44 101 PRO A O 1
ATOM 804 N N . ALA A 1 102 ? 0.359 2.824 -26.720 1.00 97.88 102 ALA A N 1
ATOM 805 C CA . ALA A 1 102 ? -0.878 2.928 -27.497 1.00 97.88 102 ALA A CA 1
ATOM 806 C C . ALA A 1 102 ? -1.850 3.994 -26.954 1.00 97.88 102 ALA A C 1
ATOM 808 O O . ALA A 1 102 ? -2.926 4.205 -27.512 1.00 97.88 102 ALA A O 1
ATOM 809 N N . PHE A 1 103 ? -1.501 4.671 -25.855 1.00 98.38 103 PHE A N 1
ATOM 810 C CA . PHE A 1 103 ? -2.376 5.645 -25.202 1.00 98.38 103 PHE A CA 1
ATOM 811 C C . PHE A 1 103 ? -2.013 7.084 -25.582 1.00 98.38 103 PHE A C 1
ATOM 813 O O . PHE A 1 103 ? -0.865 7.363 -25.927 1.00 98.38 103 PHE A O 1
ATOM 820 N N . PRO A 1 104 ? -2.946 8.045 -25.431 1.00 98.38 104 PRO A N 1
ATOM 821 C CA . PRO A 1 104 ? -2.628 9.462 -25.610 1.00 98.38 104 PRO A CA 1
ATOM 822 C C . PRO A 1 104 ? -1.540 9.960 -24.647 1.00 98.38 104 PRO A C 1
ATOM 824 O O . PRO A 1 104 ? -0.753 10.841 -24.987 1.00 98.38 104 PRO A O 1
ATOM 827 N N . TYR A 1 105 ? -1.489 9.408 -23.429 1.00 98.25 105 TYR A N 1
ATOM 828 C CA . TYR A 1 105 ? -0.468 9.731 -22.436 1.00 98.25 105 TYR A CA 1
ATOM 829 C C . TYR A 1 105 ? -0.303 8.605 -21.404 1.00 98.25 105 TYR A C 1
ATOM 831 O O . TYR A 1 105 ? -0.949 7.564 -21.491 1.00 98.25 105 TYR A O 1
ATOM 839 N N . LYS A 1 106 ? 0.579 8.803 -20.416 1.00 98.31 106 LYS A N 1
ATOM 840 C CA . LYS A 1 106 ? 0.859 7.808 -19.368 1.00 98.31 106 LYS A CA 1
ATOM 841 C C . LYS A 1 106 ? -0.380 7.466 -18.534 1.00 98.31 106 LYS A C 1
ATOM 843 O O . LYS A 1 106 ? -1.072 8.367 -18.060 1.00 98.31 106 LYS A O 1
ATOM 848 N N . PHE A 1 107 ? -0.560 6.180 -18.252 1.00 98.81 107 PHE A N 1
ATOM 849 C CA . PHE A 1 107 ? -1.610 5.643 -17.391 1.00 98.81 107 PHE A CA 1
ATOM 850 C C . PHE A 1 107 ? -1.009 4.828 -16.238 1.00 98.81 107 PHE A C 1
ATOM 852 O O . PHE A 1 107 ? 0.054 4.230 -16.387 1.00 98.81 107 PHE A O 1
ATOM 859 N N . LYS A 1 108 ? -1.633 4.820 -15.055 1.00 98.88 108 LYS A N 1
ATOM 860 C CA . LYS A 1 108 ? -1.098 4.129 -13.868 1.00 98.88 108 LYS A CA 1
ATOM 861 C C . LYS A 1 108 ? -2.200 3.474 -13.045 1.00 98.88 108 LYS A C 1
ATOM 863 O O . LYS A 1 108 ? -3.146 4.169 -12.674 1.00 98.88 108 LYS A O 1
ATOM 868 N N . PHE A 1 109 ? -1.985 2.223 -12.643 1.00 98.88 109 PHE A N 1
ATOM 869 C CA . PHE A 1 109 ? -2.743 1.558 -11.581 1.00 98.88 109 PHE A CA 1
ATOM 870 C C . PHE A 1 109 ? -1.988 1.600 -10.253 1.00 98.88 109 PHE A C 1
ATOM 872 O O . PHE A 1 109 ? -0.781 1.346 -10.212 1.00 98.88 109 PHE A O 1
ATOM 879 N N . LYS A 1 110 ? -2.695 1.875 -9.150 1.00 98.94 110 LYS A N 1
ATOM 880 C CA . LYS A 1 110 ? -2.196 1.584 -7.798 1.00 98.94 110 LYS A CA 1
ATOM 881 C C . LYS A 1 110 ? -3.281 1.024 -6.893 1.00 98.94 110 LYS A C 1
ATOM 883 O O . LYS A 1 110 ? -4.423 1.475 -6.937 1.00 98.94 110 LYS A O 1
ATOM 888 N N . ILE A 1 111 ? -2.888 0.073 -6.047 1.00 98.88 111 ILE A N 1
ATOM 889 C CA . ILE A 1 111 ? -3.809 -0.703 -5.215 1.00 98.88 111 ILE A CA 1
ATOM 890 C C . ILE A 1 111 ? -3.446 -0.567 -3.732 1.00 98.88 111 ILE A C 1
ATOM 892 O O . ILE A 1 111 ? -2.366 -0.969 -3.292 1.00 98.88 111 ILE A O 1
ATOM 896 N N . SER A 1 112 ? -4.371 -0.026 -2.947 1.00 98.88 112 SER A N 1
ATOM 897 C CA . SER A 1 112 ? -4.271 0.102 -1.493 1.00 98.88 112 SER A CA 1
ATOM 898 C C . SER A 1 112 ? -5.272 -0.826 -0.815 1.00 98.88 112 SER A C 1
ATOM 900 O O . SER A 1 112 ? -6.435 -0.873 -1.192 1.00 98.88 112 SER A O 1
ATOM 902 N N . GLY A 1 113 ? -4.835 -1.553 0.212 1.00 98.88 113 GLY A N 1
ATOM 903 C CA . GLY A 1 113 ? -5.669 -2.543 0.903 1.00 98.88 113 GLY A CA 1
ATOM 904 C C . GLY A 1 113 ? -6.764 -1.944 1.786 1.00 98.88 113 GLY A C 1
ATOM 905 O O . GLY A 1 113 ? -7.734 -2.632 2.086 1.00 98.88 113 GLY A O 1
ATOM 906 N N . CYS A 1 114 ? -6.612 -0.682 2.192 1.00 98.88 114 CYS A N 1
ATOM 907 C CA . CYS A 1 114 ? -7.563 0.068 3.007 1.00 98.88 114 CYS A CA 1
ATOM 908 C C . CYS A 1 114 ? -7.368 1.592 2.806 1.00 98.88 114 CYS A C 1
ATOM 910 O O . CYS A 1 114 ? -6.390 2.000 2.156 1.00 98.88 114 CYS A O 1
ATOM 912 N N . PRO A 1 115 ? -8.232 2.445 3.391 1.00 98.88 115 PRO A N 1
ATOM 913 C CA . PRO A 1 115 ? -8.157 3.904 3.258 1.00 98.88 115 PRO A CA 1
ATOM 914 C C . PRO A 1 115 ? -6.903 4.580 3.837 1.00 98.88 115 PRO A C 1
ATOM 916 O O . PRO A 1 115 ? -6.596 5.692 3.418 1.00 98.88 115 PRO A O 1
ATOM 919 N N . ASN A 1 116 ? -6.103 3.905 4.680 1.00 98.81 116 ASN A N 1
ATOM 920 C CA . ASN A 1 116 ? -4.769 4.406 5.077 1.00 98.81 116 ASN A CA 1
ATOM 921 C C . ASN A 1 116 ? -3.825 4.574 3.875 1.00 98.81 116 ASN A C 1
ATOM 923 O O . ASN A 1 116 ? -2.838 5.301 3.943 1.00 98.81 116 ASN A O 1
ATOM 927 N N . ASN A 1 117 ? -4.127 3.904 2.757 1.00 98.56 117 ASN A N 1
ATOM 928 C CA . ASN A 1 117 ? -3.577 4.215 1.446 1.00 98.56 117 ASN A CA 1
ATOM 929 C C . ASN A 1 117 ? -2.035 4.215 1.376 1.00 98.56 117 ASN A C 1
ATOM 931 O O . ASN A 1 117 ? -1.425 5.104 0.785 1.00 98.56 117 ASN A O 1
ATOM 935 N N . CYS A 1 118 ? -1.384 3.190 1.934 1.00 98.75 118 CYS A N 1
ATOM 936 C CA . CYS A 1 118 ? 0.075 3.155 2.112 1.00 98.75 118 CYS A CA 1
ATOM 937 C C . CYS A 1 118 ? 0.912 3.205 0.814 1.00 98.75 118 CYS A C 1
ATOM 939 O O . CYS A 1 118 ? 2.107 3.476 0.878 1.00 98.75 118 CYS A O 1
ATOM 941 N N . VAL A 1 119 ? 0.332 2.942 -0.370 1.00 98.69 119 VAL A N 1
ATOM 942 C CA . VAL A 1 119 ? 1.024 3.132 -1.670 1.00 98.69 119 VAL A CA 1
ATOM 943 C C . VAL A 1 119 ? 0.699 4.486 -2.329 1.00 98.69 119 VAL A C 1
ATOM 945 O O . VAL A 1 119 ? 1.167 4.794 -3.432 1.00 98.69 119 VAL A O 1
ATOM 948 N N . ALA A 1 120 ? -0.079 5.324 -1.638 1.00 98.75 120 ALA A N 1
ATOM 949 C CA . ALA A 1 120 ? -0.573 6.623 -2.079 1.00 98.75 120 ALA A CA 1
ATOM 950 C C . ALA A 1 120 ? -1.284 6.548 -3.443 1.00 98.75 120 ALA A C 1
ATOM 952 O O . ALA A 1 120 ? -1.025 7.348 -4.346 1.00 98.75 120 ALA A O 1
ATOM 953 N N . ALA A 1 121 ? -2.170 5.560 -3.600 1.00 98.56 121 ALA A N 1
ATOM 954 C CA . ALA A 1 121 ? -2.885 5.287 -4.842 1.00 98.56 121 ALA A CA 1
ATOM 955 C C . ALA A 1 121 ? -3.696 6.505 -5.301 1.00 98.56 121 ALA A C 1
ATOM 957 O O . ALA A 1 121 ? -3.486 6.981 -6.417 1.00 98.56 121 ALA A O 1
ATOM 958 N N . ILE A 1 122 ? -4.511 7.075 -4.403 1.00 98.56 122 ILE A N 1
ATOM 959 C CA . ILE A 1 122 ? -5.382 8.232 -4.690 1.00 98.56 122 ILE A CA 1
ATOM 960 C C . ILE A 1 122 ? -4.643 9.466 -5.230 1.00 98.56 122 ILE A C 1
ATOM 962 O O . ILE A 1 122 ? -5.256 10.308 -5.865 1.00 98.56 122 ILE A O 1
ATOM 966 N N . ALA A 1 123 ? -3.338 9.597 -4.978 1.00 98.50 123 ALA A N 1
ATOM 967 C CA . ALA A 1 123 ? -2.561 10.774 -5.370 1.00 98.50 123 ALA A CA 1
ATOM 968 C C . ALA A 1 123 ? -1.616 10.507 -6.552 1.00 98.50 123 ALA A C 1
ATOM 970 O O . ALA A 1 123 ? -1.155 11.437 -7.210 1.00 98.50 123 ALA A O 1
ATOM 971 N N . ARG A 1 124 ? -1.255 9.241 -6.802 1.00 98.56 124 ARG A N 1
ATOM 972 C CA . ARG A 1 124 ? -0.119 8.878 -7.673 1.00 98.56 124 ARG A CA 1
ATOM 973 C C . ARG A 1 124 ? -0.474 7.833 -8.729 1.00 98.56 124 ARG A C 1
ATOM 975 O O . ARG A 1 124 ? 0.441 7.177 -9.242 1.00 98.56 124 ARG A O 1
ATOM 982 N N . SER A 1 125 ? -1.759 7.658 -9.031 1.00 98.56 125 SER A N 1
ATOM 983 C CA . SER A 1 125 ? -2.243 6.752 -10.074 1.00 98.56 125 SER A CA 1
ATOM 984 C C . SER A 1 125 ? -3.446 7.315 -10.824 1.00 98.56 125 SER A C 1
ATOM 986 O O . SER A 1 125 ? -4.253 8.032 -10.245 1.00 98.56 125 SER A O 1
ATOM 988 N N . CYS A 1 126 ? -3.560 6.984 -12.110 1.00 98.56 126 CYS A N 1
ATOM 989 C CA . CYS A 1 126 ? -4.702 7.385 -12.928 1.00 98.56 126 CYS A CA 1
ATOM 990 C C . CYS A 1 126 ? -5.968 6.658 -12.481 1.00 98.56 126 CYS A C 1
ATOM 992 O O . CYS A 1 126 ? -7.026 7.276 -12.454 1.00 98.56 126 CYS A O 1
ATOM 994 N N . THR A 1 127 ? -5.826 5.395 -12.076 1.00 98.75 127 THR A N 1
ATOM 995 C CA . THR A 1 127 ? -6.873 4.594 -11.446 1.00 98.75 127 THR A CA 1
ATOM 996 C C . THR A 1 127 ? -6.353 4.026 -10.136 1.00 98.75 127 THR A C 1
ATOM 998 O O . THR A 1 127 ? -5.426 3.210 -10.104 1.00 98.75 127 THR A O 1
ATOM 1001 N N . SER A 1 128 ? -6.971 4.477 -9.051 1.00 98.75 128 SER A N 1
ATOM 1002 C CA . SER A 1 128 ? -6.710 4.008 -7.697 1.00 98.75 128 SER A CA 1
ATOM 1003 C C . SER A 1 128 ? -7.771 3.001 -7.276 1.00 98.75 128 SER A C 1
ATOM 1005 O O . SER A 1 128 ? -8.963 3.254 -7.431 1.00 98.75 128 SER A O 1
ATOM 1007 N N . ILE A 1 129 ? -7.330 1.866 -6.740 1.00 98.88 129 ILE A N 1
ATOM 1008 C CA . ILE A 1 129 ? -8.191 0.814 -6.195 1.00 98.88 129 ILE A CA 1
ATOM 1009 C C . ILE A 1 129 ? -7.929 0.771 -4.693 1.00 98.88 129 ILE A C 1
ATOM 1011 O O . ILE A 1 129 ? -6.823 0.426 -4.273 1.00 98.88 129 ILE A O 1
ATOM 1015 N N . ILE A 1 130 ? -8.904 1.171 -3.880 1.00 98.94 130 ILE A N 1
ATOM 1016 C CA . ILE A 1 130 ? -8.733 1.308 -2.429 1.00 98.94 130 ILE A CA 1
ATOM 1017 C C . ILE A 1 130 ? -9.736 0.414 -1.716 1.00 98.94 130 ILE A C 1
ATOM 1019 O O . ILE A 1 130 ? -10.941 0.604 -1.843 1.00 98.94 130 ILE A O 1
ATOM 1023 N N . GLY A 1 131 ? -9.230 -0.568 -0.974 1.00 98.88 131 GLY A N 1
ATOM 1024 C CA . GLY A 1 131 ? -10.043 -1.519 -0.230 1.00 98.88 131 GLY A CA 1
ATOM 1025 C C . GLY A 1 131 ? -10.924 -0.850 0.821 1.00 98.88 131 GLY A C 1
ATOM 1026 O O . GLY A 1 131 ? -10.535 0.140 1.438 1.00 98.88 131 GLY A O 1
ATOM 1027 N N . THR A 1 132 ? -12.113 -1.400 1.021 1.00 98.88 132 THR A N 1
ATOM 1028 C CA . THR A 1 132 ? -13.059 -1.006 2.068 1.00 98.88 132 THR A CA 1
ATOM 1029 C C . THR A 1 132 ? -13.974 -2.189 2.398 1.00 98.88 132 THR A C 1
ATOM 1031 O O . THR A 1 132 ? -13.828 -3.268 1.823 1.00 98.88 132 THR A O 1
ATOM 1034 N N . TRP A 1 133 ? -14.912 -1.993 3.313 1.00 98.88 133 TRP A N 1
ATOM 1035 C CA . TRP A 1 133 ? -15.956 -2.952 3.670 1.00 98.88 133 TRP A CA 1
ATOM 1036 C C . TRP A 1 133 ? -17.316 -2.245 3.677 1.00 98.88 133 TRP A C 1
ATOM 1038 O O . TRP A 1 133 ? -17.361 -1.012 3.679 1.00 98.88 133 TRP A O 1
ATOM 1048 N N . ARG A 1 134 ? -18.421 -2.995 3.634 1.00 98.50 134 ARG A N 1
ATOM 1049 C CA . ARG A 1 134 ? -19.781 -2.413 3.679 1.00 98.50 134 ARG A CA 1
ATOM 1050 C C . ARG A 1 134 ? -20.636 -2.871 4.859 1.00 98.50 134 ARG A C 1
ATOM 1052 O O . ARG A 1 134 ? -21.711 -2.320 5.062 1.00 98.50 134 ARG A O 1
ATOM 1059 N N . ASP A 1 135 ? -20.181 -3.874 5.595 1.00 98.56 135 ASP A N 1
ATOM 1060 C CA . ASP A 1 135 ? -20.789 -4.346 6.834 1.00 98.56 135 ASP A CA 1
ATOM 1061 C C . ASP A 1 135 ? -20.207 -3.615 8.061 1.00 98.56 135 ASP A C 1
ATOM 1063 O O . ASP A 1 135 ? -19.620 -2.538 7.942 1.00 98.56 135 ASP A O 1
ATOM 1067 N N . GLN A 1 136 ? -20.418 -4.172 9.252 1.00 98.69 136 GLN A N 1
ATOM 1068 C CA . GLN A 1 136 ? -20.099 -3.521 10.522 1.00 98.69 136 GLN A CA 1
ATOM 1069 C C . GLN A 1 136 ? -18.618 -3.654 10.895 1.00 98.69 136 GLN A C 1
ATOM 1071 O O . GLN A 1 136 ? -17.977 -4.672 10.616 1.00 98.69 136 GLN A O 1
ATOM 1076 N N . ILE A 1 137 ? -18.073 -2.644 11.577 1.00 98.81 137 ILE A N 1
ATOM 1077 C CA . ILE A 1 137 ? -16.787 -2.772 12.268 1.00 98.81 137 ILE A CA 1
ATOM 1078 C C . ILE A 1 137 ? -16.905 -3.873 13.324 1.00 98.81 137 ILE A C 1
ATOM 1080 O O . ILE A 1 137 ? -17.851 -3.933 14.106 1.00 98.81 137 ILE A O 1
ATOM 1084 N N . ARG A 1 138 ? -15.906 -4.754 13.371 1.00 98.75 138 ARG A N 1
ATOM 1085 C CA . ARG A 1 138 ? -15.840 -5.811 14.384 1.00 98.75 138 ARG A CA 1
ATOM 1086 C C . ARG A 1 138 ? -15.220 -5.249 15.654 1.00 98.75 138 ARG A C 1
ATOM 1088 O O . ARG A 1 138 ? -14.123 -4.696 15.581 1.00 98.75 138 ARG A O 1
ATOM 1095 N N . ILE A 1 139 ? -15.899 -5.433 16.784 1.00 98.88 139 ILE A N 1
ATOM 1096 C CA . ILE A 1 139 ? -15.510 -4.886 18.088 1.00 98.88 139 ILE A CA 1
ATOM 1097 C C . ILE A 1 139 ? -15.290 -6.025 19.086 1.00 98.88 139 ILE A C 1
ATOM 1099 O O . ILE A 1 139 ? -16.204 -6.803 19.357 1.00 98.88 139 ILE A O 1
ATOM 1103 N N . ASP A 1 140 ? -14.096 -6.098 19.670 1.00 98.75 140 ASP A N 1
ATOM 1104 C CA . ASP A 1 140 ? -13.817 -6.896 20.864 1.00 98.75 140 ASP A CA 1
ATOM 1105 C C . ASP A 1 140 ? -13.884 -5.999 22.107 1.00 98.75 140 ASP A C 1
ATOM 1107 O O . ASP A 1 140 ? -12.941 -5.271 22.422 1.00 98.75 140 ASP A O 1
ATOM 1111 N N . GLN A 1 141 ? -15.006 -6.063 22.830 1.00 98.62 141 GLN A N 1
ATOM 1112 C CA . GLN A 1 141 ? -15.236 -5.242 24.023 1.00 98.62 141 GLN A CA 1
ATOM 1113 C C . GLN A 1 141 ? -14.229 -5.520 25.149 1.00 98.62 141 GLN A C 1
ATOM 1115 O O . GLN A 1 141 ? -13.926 -4.620 25.928 1.00 98.62 141 GLN A O 1
ATOM 1120 N N . LYS A 1 142 ? -13.664 -6.733 25.242 1.00 98.69 142 LYS A N 1
ATOM 1121 C CA . LYS A 1 142 ? -12.633 -7.017 26.253 1.00 98.69 142 LYS A CA 1
ATOM 1122 C C . LYS A 1 142 ? -11.357 -6.254 25.932 1.00 98.69 142 LYS A C 1
ATOM 1124 O O . LYS A 1 142 ? -10.774 -5.641 26.819 1.00 98.69 142 LYS A O 1
ATOM 1129 N N . ALA A 1 143 ? -10.959 -6.245 24.662 1.00 98.69 143 ALA A N 1
ATOM 1130 C CA . ALA A 1 143 ? -9.815 -5.464 24.217 1.00 98.69 143 ALA A CA 1
ATOM 1131 C C . ALA A 1 143 ? -10.072 -3.952 24.350 1.00 98.69 143 ALA A C 1
ATOM 1133 O O . ALA A 1 143 ? -9.165 -3.239 24.764 1.00 98.69 143 ALA A O 1
ATOM 1134 N N . VAL A 1 144 ? -11.296 -3.461 24.085 1.00 98.81 144 VAL A N 1
A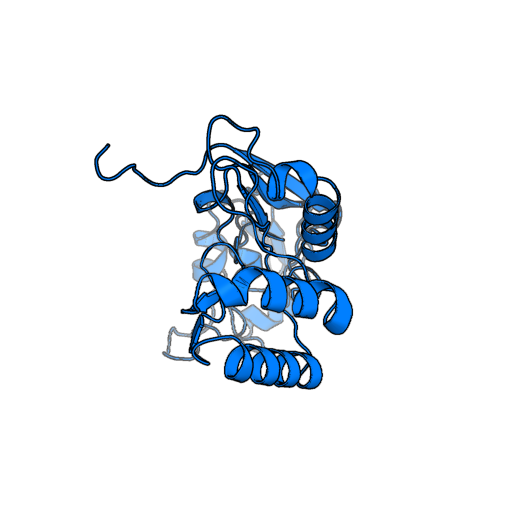TOM 1135 C CA . VAL A 1 144 ? -11.685 -2.059 24.366 1.00 98.81 144 VAL A CA 1
ATOM 1136 C C . VAL A 1 144 ? -11.396 -1.702 25.826 1.00 98.81 144 VAL A C 1
ATOM 1138 O O . VAL A 1 144 ? -10.735 -0.701 26.095 1.00 98.81 144 VAL A O 1
ATOM 1141 N N . GLN A 1 145 ? -11.841 -2.538 26.765 1.00 98.69 145 GLN A N 1
ATOM 1142 C CA . GLN A 1 145 ? -11.600 -2.310 28.190 1.00 98.69 145 GLN A CA 1
ATOM 1143 C C . GLN A 1 145 ? -10.113 -2.395 28.554 1.00 98.69 145 GLN A C 1
ATOM 1145 O O . GLN A 1 145 ? -9.646 -1.590 29.350 1.00 98.69 145 GLN A O 1
ATOM 1150 N N . ALA A 1 146 ? -9.346 -3.287 27.922 1.00 98.69 146 ALA A N 1
ATOM 1151 C CA . ALA A 1 146 ? -7.896 -3.359 28.109 1.00 98.69 146 ALA A CA 1
ATOM 1152 C C . ALA A 1 146 ? -7.166 -2.086 27.623 1.00 98.69 146 ALA A C 1
ATOM 1154 O O . ALA A 1 146 ? -6.196 -1.663 28.250 1.00 98.69 146 ALA A O 1
ATOM 1155 N N . TYR A 1 147 ? -7.642 -1.428 26.555 1.00 98.75 147 TYR A N 1
ATOM 1156 C CA . TYR A 1 147 ? -7.145 -0.100 26.162 1.00 98.75 147 TYR A CA 1
ATOM 1157 C C . TYR A 1 147 ? -7.473 0.959 27.221 1.00 98.75 147 TYR A C 1
ATOM 1159 O O . TYR A 1 147 ? -6.577 1.675 27.660 1.00 98.75 147 TYR A O 1
ATOM 1167 N N . ILE A 1 148 ? -8.734 1.039 27.666 1.00 98.56 148 ILE A N 1
ATOM 1168 C CA . ILE A 1 148 ? -9.178 2.010 28.688 1.00 98.56 148 ILE A CA 1
ATOM 1169 C C . ILE A 1 148 ? -8.433 1.800 30.019 1.00 98.56 148 ILE A C 1
ATOM 1171 O O . ILE A 1 148 ? -8.085 2.764 30.694 1.00 98.56 148 ILE A O 1
ATOM 1175 N N . GLY A 1 149 ? -8.149 0.547 30.380 1.00 98.25 149 GLY A N 1
ATOM 1176 C CA . GLY A 1 149 ? -7.368 0.176 31.562 1.00 98.25 149 GLY A CA 1
ATOM 1177 C C . GLY A 1 149 ? -5.855 0.388 31.426 1.00 98.25 149 GLY A C 1
ATOM 1178 O O . GLY A 1 149 ? -5.135 0.210 32.406 1.00 98.25 149 GLY A O 1
ATOM 1179 N N . GLY A 1 150 ? -5.360 0.764 30.241 1.00 97.88 150 GLY A N 1
ATOM 1180 C CA . GLY A 1 150 ? -3.938 1.008 29.984 1.00 97.88 150 GLY A CA 1
ATOM 1181 C C . GLY A 1 150 ? -3.082 -0.253 29.805 1.00 97.88 150 GLY A C 1
ATOM 1182 O O . GLY A 1 150 ? -1.857 -0.156 29.780 1.00 97.88 150 GLY A O 1
ATOM 1183 N N . GLU A 1 151 ? -3.692 -1.432 29.662 1.00 98.44 151 GLU A N 1
ATOM 1184 C CA . GLU A 1 151 ? -2.983 -2.696 29.410 1.00 98.44 151 GLU A CA 1
ATOM 1185 C C . GLU A 1 151 ? -2.438 -2.773 27.977 1.00 98.44 151 GLU A C 1
ATOM 1187 O O . GLU A 1 151 ? -1.415 -3.413 27.722 1.00 98.44 151 GLU A O 1
ATOM 1192 N N . ILE A 1 152 ? -3.120 -2.119 27.031 1.00 98.44 152 ILE A N 1
ATOM 1193 C CA . ILE A 1 152 ? -2.731 -2.060 25.620 1.00 98.44 152 ILE A CA 1
ATOM 1194 C C . ILE A 1 152 ? -2.456 -0.607 25.236 1.00 98.44 152 ILE A C 1
ATOM 1196 O O . ILE A 1 152 ? -3.310 0.262 25.394 1.00 98.44 152 ILE A O 1
ATOM 1200 N N . ALA A 1 153 ? -1.274 -0.350 24.676 1.00 98.12 153 ALA A N 1
ATOM 1201 C CA . ALA A 1 153 ? -0.911 0.978 24.193 1.00 98.12 153 ALA A 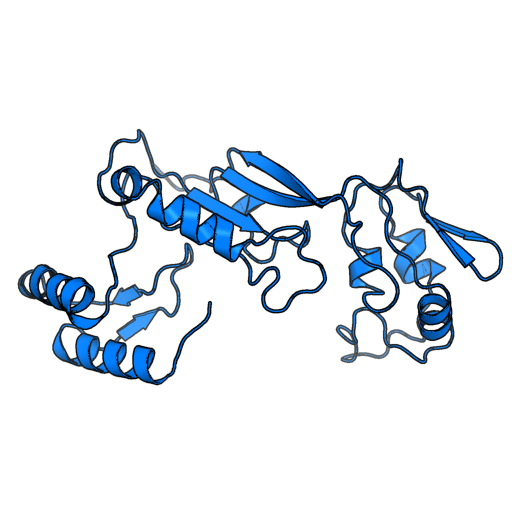CA 1
ATOM 1202 C C . ALA A 1 153 ? -1.731 1.366 22.942 1.00 98.12 153 ALA A C 1
ATOM 1204 O O . ALA A 1 153 ? -1.808 0.566 21.996 1.00 98.12 153 ALA A O 1
ATOM 1205 N N . PRO A 1 154 ? -2.300 2.588 22.880 1.00 98.50 154 PRO A N 1
ATOM 1206 C CA . PRO A 1 154 ? -3.008 3.073 21.699 1.00 98.50 154 PRO A CA 1
ATOM 1207 C C . PRO A 1 154 ? -2.074 3.162 20.487 1.00 98.50 154 PRO A C 1
ATOM 1209 O O . PRO A 1 154 ? -0.855 3.303 20.602 1.00 98.50 154 PRO A O 1
ATOM 1212 N N . ASN A 1 155 ? -2.661 3.047 19.299 1.00 98.50 155 ASN A N 1
ATOM 1213 C CA . ASN A 1 155 ? -1.988 3.092 18.002 1.00 98.50 155 ASN A CA 1
ATOM 1214 C C . ASN A 1 155 ? -0.790 2.129 17.899 1.00 98.50 155 ASN A C 1
ATOM 1216 O O . ASN A 1 155 ? 0.243 2.450 17.317 1.00 98.50 155 ASN A O 1
ATOM 1220 N N . ALA A 1 156 ? -0.903 0.965 18.552 1.00 98.06 156 ALA A N 1
ATOM 1221 C CA . ALA A 1 156 ? 0.166 -0.029 18.678 1.00 98.06 156 ALA A CA 1
ATOM 1222 C C . ALA A 1 156 ? 1.504 0.550 19.198 1.00 98.06 156 ALA A C 1
ATOM 1224 O O . ALA A 1 156 ? 2.575 0.059 18.845 1.00 98.06 156 ALA A O 1
ATOM 1225 N N . GLY A 1 157 ? 1.449 1.599 20.026 1.00 98.00 157 GLY A N 1
ATOM 1226 C CA . GLY A 1 157 ? 2.629 2.264 20.579 1.00 98.00 157 GLY A CA 1
ATOM 1227 C C . GLY A 1 157 ? 3.304 3.267 19.639 1.00 98.00 157 GLY A C 1
ATOM 1228 O O . GLY A 1 157 ? 4.422 3.685 19.922 1.00 98.00 157 GLY A O 1
ATOM 1229 N N . ALA A 1 158 ? 2.656 3.691 18.548 1.00 97.94 158 ALA A N 1
ATOM 1230 C CA . ALA A 1 158 ? 3.240 4.630 17.581 1.00 97.94 158 ALA A CA 1
ATOM 1231 C C . ALA A 1 158 ? 3.678 5.986 18.178 1.00 97.94 158 ALA A C 1
ATOM 1233 O O . ALA A 1 158 ? 4.493 6.674 17.569 1.00 97.94 158 ALA A O 1
ATOM 1234 N N . PHE A 1 159 ? 3.160 6.351 19.354 1.00 96.69 159 PHE A N 1
ATOM 1235 C CA . PHE A 1 159 ? 3.445 7.608 20.057 1.00 96.69 159 PHE A CA 1
ATOM 1236 C C . PHE A 1 159 ? 4.155 7.392 21.403 1.00 96.69 159 PHE A C 1
ATOM 1238 O O . PHE A 1 159 ? 3.996 8.180 22.330 1.00 96.69 159 PHE A O 1
ATOM 1245 N N . SER A 1 160 ? 4.931 6.310 21.542 1.00 95.56 160 SER A N 1
ATOM 1246 C CA . SER A 1 160 ? 5.700 6.024 22.765 1.00 95.56 160 SER A CA 1
ATOM 1247 C C . SER A 1 160 ? 6.950 6.903 22.939 1.00 95.56 160 SER A C 1
ATOM 1249 O O . SER A 1 160 ? 7.742 6.676 23.850 1.00 95.56 160 SER A O 1
ATOM 1251 N N . ASP A 1 161 ? 7.184 7.851 22.034 1.00 95.56 161 ASP A N 1
ATOM 1252 C CA . ASP A 1 161 ? 8.335 8.758 22.010 1.00 95.56 161 ASP A CA 1
ATOM 1253 C C . ASP A 1 161 ? 8.187 9.951 22.968 1.00 95.56 161 ASP A C 1
ATOM 1255 O O . ASP A 1 161 ? 9.163 10.647 23.257 1.00 95.56 161 ASP A O 1
ATOM 1259 N N . ARG A 1 162 ? 6.977 10.179 23.484 1.00 95.81 162 ARG A N 1
ATOM 1260 C CA . ARG A 1 162 ? 6.654 11.246 24.428 1.00 95.81 162 ARG A CA 1
ATOM 1261 C C . ARG A 1 162 ? 5.559 10.794 25.398 1.00 95.81 162 ARG A C 1
ATOM 1263 O O . ARG A 1 162 ? 4.730 9.957 25.065 1.00 95.81 162 ARG A O 1
ATOM 1270 N N . ASP A 1 163 ? 5.536 11.389 26.589 1.00 96.56 163 ASP A N 1
ATOM 1271 C CA . ASP A 1 163 ? 4.402 11.275 27.508 1.00 96.56 163 ASP A CA 1
ATOM 1272 C C . ASP A 1 163 ? 3.220 12.139 27.026 1.00 96.56 163 ASP A C 1
ATOM 1274 O O . ASP A 1 163 ? 3.286 13.376 27.038 1.00 96.56 163 ASP A O 1
ATOM 1278 N N . TRP A 1 164 ? 2.164 11.470 26.564 1.00 97.00 164 TRP A N 1
ATOM 1279 C CA . TRP A 1 164 ? 0.888 12.064 26.147 1.00 97.00 164 TRP A CA 1
ATOM 1280 C C . TRP A 1 164 ? -0.197 11.953 27.231 1.00 97.00 164 TRP A C 1
ATOM 1282 O O . TRP A 1 164 ? -1.311 12.434 27.028 1.00 97.00 164 TRP A O 1
ATOM 1292 N N . GLY A 1 165 ? 0.131 11.371 28.390 1.00 97.31 165 GLY A N 1
ATOM 1293 C CA . GLY A 1 165 ? -0.828 10.963 29.409 1.00 97.31 165 GLY A CA 1
ATOM 1294 C C . GLY A 1 165 ? -1.421 9.567 29.159 1.00 97.31 165 GLY A C 1
ATOM 1295 O O . GLY A 1 165 ? -1.095 8.908 28.169 1.00 97.31 165 GLY A O 1
ATOM 1296 N N . PRO A 1 166 ? -2.271 9.080 30.082 1.00 97.50 166 PRO A N 1
ATOM 1297 C CA . PRO A 1 166 ? -3.000 7.831 29.895 1.00 97.50 166 PRO A CA 1
ATOM 1298 C C . PRO A 1 166 ? -4.009 7.956 28.750 1.00 97.50 166 PRO A C 1
ATOM 1300 O O . PRO A 1 166 ? -4.569 9.030 28.533 1.00 97.50 166 PRO A O 1
ATOM 1303 N N . PHE A 1 167 ? -4.268 6.835 28.075 1.00 98.56 167 PHE A N 1
ATOM 1304 C CA . PHE A 1 167 ? -5.241 6.769 26.989 1.00 98.56 167 PHE A CA 1
ATOM 1305 C C . PHE A 1 167 ? -6.630 7.235 27.445 1.00 98.56 167 PHE A C 1
ATOM 1307 O O . PHE A 1 167 ? -7.172 6.740 28.435 1.00 98.56 167 PHE A O 1
ATOM 1314 N N . ASP A 1 168 ? -7.223 8.151 26.686 1.00 98.56 168 ASP A N 1
ATOM 1315 C CA . ASP A 1 168 ? -8.579 8.652 26.892 1.00 98.56 168 ASP A CA 1
ATOM 1316 C C . ASP A 1 168 ? -9.425 8.359 25.645 1.00 98.56 168 ASP A C 1
ATOM 1318 O O . ASP A 1 168 ? -9.342 9.057 24.633 1.00 98.56 168 ASP A O 1
ATOM 1322 N N . ILE A 1 169 ? -10.269 7.321 25.712 1.00 98.75 169 ILE A N 1
ATOM 1323 C CA . ILE A 1 169 ? -11.097 6.890 24.573 1.00 98.75 169 ILE A CA 1
ATOM 1324 C C . ILE A 1 169 ? -12.045 7.989 24.076 1.00 98.75 169 ILE A C 1
ATOM 1326 O O . ILE A 1 169 ? -12.340 8.045 22.878 1.00 98.75 169 ILE A O 1
ATOM 1330 N N . GLN A 1 170 ? -12.498 8.882 24.964 1.00 98.69 170 GLN A N 1
ATOM 1331 C CA . GLN A 1 170 ? -13.354 9.993 24.570 1.00 98.69 170 GLN A CA 1
ATOM 1332 C C . GLN A 1 170 ? -12.559 10.959 23.691 1.00 98.69 170 GLN A C 1
ATOM 1334 O O . GLN A 1 170 ? -12.953 11.208 22.553 1.00 98.69 170 GLN A O 1
ATOM 1339 N N . LYS A 1 171 ? -11.399 11.423 24.171 1.00 98.69 171 LYS A N 1
ATOM 1340 C CA . LYS A 1 171 ? -10.577 12.419 23.464 1.00 98.69 171 LYS A CA 1
ATOM 1341 C C . LYS A 1 171 ? -9.871 11.877 22.227 1.00 98.69 171 LYS A C 1
ATOM 1343 O O . LYS A 1 171 ? -9.676 12.615 21.267 1.00 98.69 171 LYS A O 1
ATOM 1348 N N . GLU A 1 172 ? -9.431 10.624 22.258 1.00 98.81 172 GLU A N 1
ATOM 1349 C CA . GLU A 1 172 ? -8.528 10.071 21.242 1.00 98.81 172 GLU A CA 1
ATOM 1350 C C . GLU A 1 172 ? -9.247 9.241 20.173 1.00 98.81 172 GLU A C 1
ATOM 1352 O O . GLU A 1 172 ? -8.687 8.992 19.101 1.00 98.81 172 GLU A O 1
ATOM 1357 N N . VAL A 1 173 ? -10.496 8.828 20.418 1.00 98.88 173 VAL A N 1
ATOM 1358 C CA . VAL A 1 173 ? -11.280 8.026 19.466 1.00 98.88 173 VAL A CA 1
ATOM 1359 C C . VAL A 1 173 ? -12.627 8.665 19.162 1.00 98.88 173 VAL A C 1
ATOM 1361 O O . VAL A 1 173 ? -12.908 8.931 17.994 1.00 98.88 173 VAL A O 1
ATOM 1364 N N . ILE A 1 174 ? -13.457 8.901 20.179 1.00 98.81 174 ILE A N 1
ATOM 1365 C CA . ILE A 1 174 ? -14.860 9.296 19.983 1.00 98.81 174 ILE A CA 1
ATOM 1366 C C . ILE A 1 174 ? -14.965 10.732 19.456 1.00 98.81 174 ILE A C 1
ATOM 1368 O O . ILE A 1 174 ? -15.552 10.938 18.394 1.00 98.81 174 ILE A O 1
ATOM 1372 N N . ASP A 1 175 ? -14.329 11.697 20.123 1.00 98.81 175 ASP A N 1
ATOM 1373 C CA . ASP A 1 175 ? -14.341 13.120 19.738 1.00 98.81 175 ASP A CA 1
ATOM 1374 C C . ASP A 1 175 ? -13.620 13.383 18.406 1.00 98.81 175 ASP A C 1
ATOM 1376 O O . ASP A 1 175 ? -13.819 14.420 17.772 1.00 98.81 175 ASP A O 1
ATOM 1380 N N . LEU A 1 176 ? -12.787 12.436 17.962 1.00 98.88 176 LEU A N 1
ATOM 1381 C CA . LEU A 1 176 ? -12.054 12.497 16.695 1.00 98.88 176 LEU A CA 1
ATOM 1382 C C . LEU A 1 176 ? -12.726 11.705 15.567 1.00 98.88 176 LEU A C 1
ATOM 1384 O O . LEU A 1 176 ? -12.251 11.740 14.429 1.00 98.88 176 LEU A O 1
ATOM 1388 N N . CYS A 1 177 ? -13.826 10.995 15.840 1.00 98.88 177 CYS A N 1
ATOM 1389 C CA . CYS A 1 177 ? -14.587 10.323 14.797 1.00 98.88 177 CYS A CA 1
ATOM 1390 C C . CYS A 1 177 ? -15.232 11.376 13.878 1.00 98.88 177 CYS A C 1
ATOM 1392 O O . CYS A 1 177 ? -16.087 12.139 14.328 1.00 98.88 177 CYS A O 1
ATOM 1394 N N . PRO A 1 178 ? -14.896 11.417 12.574 1.00 98.75 178 PRO A N 1
ATOM 1395 C CA . PRO A 1 178 ? -15.291 12.527 11.706 1.00 98.75 178 PRO A CA 1
ATOM 1396 C C . PRO A 1 178 ? -16.803 12.639 11.473 1.00 98.75 178 PRO A C 1
ATOM 1398 O O . PRO A 1 178 ? -17.273 13.712 11.110 1.00 98.75 178 PRO A O 1
ATOM 1401 N N . SER A 1 179 ? -17.564 11.555 11.652 1.00 98.56 179 SER A N 1
ATOM 1402 C CA . SER A 1 179 ? -19.031 11.575 11.566 1.00 98.56 179 SER A CA 1
ATOM 1403 C C . SER A 1 179 ? -19.729 11.564 12.927 1.00 98.56 179 SER A C 1
ATOM 1405 O O . SER A 1 179 ? -20.954 11.563 12.965 1.00 98.56 179 SER A O 1
ATOM 1407 N N . GLY A 1 180 ? -18.986 11.533 14.041 1.00 98.62 180 GLY A N 1
ATOM 1408 C CA . GLY A 1 180 ? -19.569 11.471 15.386 1.00 98.62 180 GLY A CA 1
ATOM 1409 C C . GLY A 1 180 ? -20.421 10.222 15.651 1.00 98.62 180 GLY A C 1
ATOM 1410 O O . GLY A 1 180 ? -21.274 10.237 16.528 1.00 98.62 180 GLY A O 1
ATOM 1411 N N . CYS A 1 181 ? -20.217 9.137 14.895 1.00 98.81 181 CYS A N 1
ATOM 1412 C CA . CYS A 1 181 ? -21.050 7.928 14.949 1.00 98.81 181 CYS A CA 1
ATOM 1413 C C . CYS A 1 181 ? -20.684 6.942 16.077 1.00 98.81 181 CYS A C 1
ATOM 1415 O O . CYS A 1 181 ? -21.128 5.797 16.052 1.00 98.81 181 CYS A O 1
ATOM 1417 N N . MET A 1 182 ? -19.845 7.337 17.038 1.00 98.88 182 MET A N 1
ATOM 1418 C CA . MET A 1 182 ? -19.337 6.460 18.102 1.00 98.88 182 MET A CA 1
ATOM 1419 C C . MET A 1 182 ? -19.726 7.002 19.476 1.00 98.88 182 MET A C 1
ATOM 1421 O O . MET A 1 182 ? -19.736 8.213 19.674 1.00 98.88 182 MET A O 1
ATOM 1425 N N . TRP A 1 183 ? -20.021 6.120 20.430 1.00 98.81 183 TRP A N 1
ATOM 1426 C CA . TRP A 1 183 ? -20.268 6.493 21.827 1.00 98.81 183 TRP A CA 1
ATOM 1427 C C . TRP A 1 183 ? -20.001 5.317 22.772 1.00 98.81 183 TRP A C 1
ATOM 1429 O O . TRP A 1 183 ? -19.957 4.161 22.345 1.00 98.81 183 TRP A O 1
ATOM 1439 N N . MET A 1 184 ? -19.841 5.612 24.063 1.00 98.56 184 MET A N 1
ATOM 1440 C CA . MET A 1 184 ? -19.850 4.598 25.119 1.00 98.56 184 MET A CA 1
ATOM 1441 C C . MET A 1 184 ? -21.268 4.432 25.667 1.00 98.56 184 MET A C 1
ATOM 1443 O O . MET A 1 184 ? -21.904 5.411 26.056 1.00 98.56 184 MET A O 1
ATOM 1447 N N . ASP A 1 185 ? -21.748 3.193 25.727 1.00 98.12 185 ASP A N 1
ATOM 1448 C CA . ASP A 1 185 ? -22.963 2.802 26.443 1.00 98.12 185 ASP A CA 1
ATOM 1449 C C . ASP A 1 185 ? -22.554 1.971 27.666 1.00 98.12 185 ASP A C 1
ATOM 1451 O O . ASP A 1 185 ? -22.239 0.780 27.572 1.00 98.12 185 ASP A O 1
ATOM 1455 N N . GLY A 1 186 ? -22.420 2.644 28.812 1.00 97.00 186 GLY A N 1
ATOM 1456 C CA . GLY A 1 186 ? -21.760 2.080 29.987 1.00 97.00 186 GLY A CA 1
ATOM 1457 C C . GLY A 1 186 ? -20.310 1.691 29.675 1.00 97.00 186 GLY A C 1
ATOM 1458 O O . GLY A 1 186 ? -19.484 2.550 29.373 1.00 97.00 186 GLY A O 1
ATOM 1459 N N . ASN A 1 187 ? -20.015 0.390 29.726 1.00 96.62 187 ASN A N 1
ATOM 1460 C CA . ASN A 1 187 ? -18.684 -0.162 29.450 1.00 96.62 187 ASN A CA 1
ATOM 1461 C C . ASN A 1 187 ? -18.548 -0.733 28.025 1.00 96.62 187 ASN A C 1
ATOM 1463 O O . ASN A 1 187 ? -17.554 -1.390 27.720 1.00 96.62 187 ASN A O 1
ATOM 1467 N N . GLU A 1 188 ? -19.525 -0.526 27.144 1.00 98.56 188 GLU A N 1
ATOM 1468 C CA . GLU A 1 188 ? -19.457 -1.009 25.765 1.00 98.56 188 GLU A CA 1
ATOM 1469 C C . GLU A 1 188 ? -19.261 0.142 24.782 1.00 98.56 188 GLU A C 1
ATOM 1471 O O . GLU A 1 188 ? -20.015 1.113 24.783 1.00 98.56 188 GLU A O 1
ATOM 1476 N N . LEU A 1 189 ? -18.279 0.003 23.892 1.00 98.81 189 LEU A N 1
ATOM 1477 C CA . LEU A 1 189 ? -18.134 0.896 22.749 1.00 98.81 189 LEU A CA 1
ATOM 1478 C C . LEU A 1 189 ? -19.179 0.539 21.687 1.00 98.81 189 LEU A C 1
ATOM 1480 O O . LEU A 1 189 ? -19.263 -0.616 21.258 1.00 98.81 189 LEU A O 1
ATOM 1484 N N . LYS A 1 190 ? -19.949 1.528 21.238 1.00 98.81 190 LYS A N 1
ATOM 1485 C CA . LYS A 1 190 ? -20.939 1.403 20.164 1.00 98.81 190 LYS A CA 1
ATOM 1486 C C . LYS A 1 190 ? -20.524 2.241 18.959 1.00 98.81 190 LYS A C 1
ATOM 1488 O O . LYS A 1 190 ? -19.892 3.289 19.102 1.00 98.81 190 LYS A O 1
ATOM 1493 N N . ILE A 1 191 ? -20.881 1.755 17.774 1.00 98.81 191 ILE A N 1
ATOM 1494 C CA . ILE A 1 191 ? -20.649 2.419 16.491 1.00 98.81 191 ILE A CA 1
ATOM 1495 C C . ILE A 1 191 ? -21.943 2.316 15.685 1.00 98.81 191 ILE A C 1
ATOM 1497 O O . ILE A 1 191 ? -22.472 1.220 15.509 1.00 98.81 191 ILE A O 1
ATOM 1501 N N . ASP A 1 192 ? -22.445 3.442 15.189 1.00 98.69 192 ASP A N 1
ATOM 1502 C CA . ASP A 1 192 ? -23.455 3.454 14.136 1.00 98.69 192 ASP A CA 1
ATOM 1503 C C . ASP A 1 192 ? -22.755 3.324 12.777 1.00 98.69 192 ASP A C 1
ATOM 1505 O O . ASP A 1 192 ? -22.366 4.308 12.141 1.00 98.69 192 ASP A O 1
ATOM 1509 N N . ASP A 1 193 ? -22.554 2.081 12.335 1.00 98.31 193 ASP A N 1
ATOM 1510 C CA . ASP A 1 193 ? -21.863 1.776 11.078 1.00 98.31 193 ASP A CA 1
ATOM 1511 C C . ASP A 1 193 ? -22.543 2.384 9.844 1.00 98.31 193 ASP A C 1
ATOM 1513 O O . ASP A 1 193 ? -21.879 2.588 8.823 1.00 98.31 193 ASP A O 1
ATOM 1517 N N . ARG A 1 194 ? -23.842 2.712 9.921 1.00 98.38 194 ARG A N 1
ATOM 1518 C CA . ARG A 1 194 ? -24.559 3.370 8.823 1.00 98.38 194 ARG A CA 1
ATOM 1519 C C . ARG A 1 194 ? -24.009 4.770 8.556 1.00 98.38 194 ARG A C 1
ATOM 1521 O O . ARG A 1 194 ? -23.889 5.161 7.397 1.00 98.38 194 ARG A O 1
ATOM 1528 N N . GLU A 1 195 ? -23.633 5.478 9.616 1.00 98.69 195 GLU A N 1
ATOM 1529 C CA . GLU A 1 195 ? -23.061 6.826 9.564 1.00 98.69 195 GLU A CA 1
ATOM 1530 C C . GLU A 1 195 ? -21.517 6.804 9.539 1.00 98.69 195 GLU A C 1
ATOM 1532 O O . GLU A 1 195 ? -20.853 7.842 9.455 1.00 98.69 195 GLU A O 1
ATOM 1537 N N . CYS A 1 196 ? -20.901 5.619 9.581 1.00 98.75 196 CYS A N 1
ATOM 1538 C CA . CYS A 1 196 ? -19.455 5.456 9.492 1.00 98.75 196 CYS A CA 1
ATOM 1539 C C . CYS A 1 196 ? -18.951 5.666 8.055 1.00 98.75 196 CYS A C 1
ATOM 1541 O O . CYS A 1 196 ? -19.319 4.965 7.108 1.00 98.75 196 CYS A O 1
ATOM 1543 N N . THR A 1 197 ? -18.002 6.590 7.890 1.00 98.69 197 THR A N 1
ATOM 1544 C CA . THR A 1 197 ? -17.330 6.857 6.604 1.00 98.69 197 THR A CA 1
ATOM 1545 C C . THR A 1 197 ? -16.097 5.978 6.367 1.00 98.69 197 THR A C 1
ATOM 1547 O O . THR A 1 197 ? -15.421 6.127 5.349 1.00 98.69 197 THR A O 1
ATOM 1550 N N . ARG A 1 198 ? -15.805 5.043 7.286 1.00 98.81 198 ARG A N 1
ATOM 1551 C CA . ARG A 1 198 ? -14.687 4.079 7.215 1.00 98.81 198 ARG A CA 1
ATOM 1552 C C . ARG A 1 198 ? -13.322 4.760 7.059 1.00 98.81 198 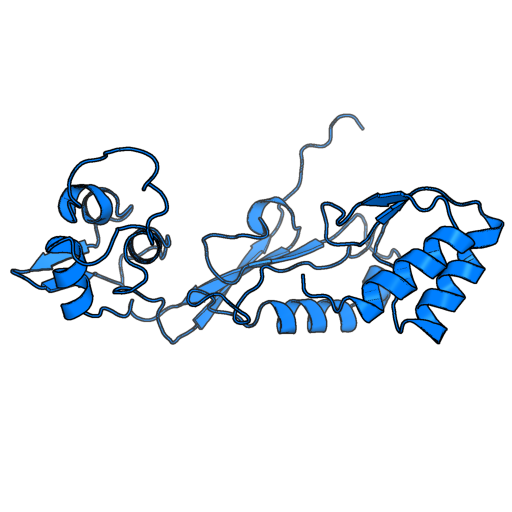ARG A C 1
ATOM 1554 O O . ARG A 1 198 ? -12.455 4.299 6.323 1.00 98.81 198 ARG A O 1
ATOM 1561 N N . CYS A 1 199 ? -13.112 5.850 7.798 1.00 98.81 199 CYS A N 1
ATOM 1562 C CA . CYS A 1 199 ? -11.887 6.658 7.758 1.00 98.81 199 CYS A CA 1
ATOM 1563 C C . CYS A 1 199 ? -10.634 5.981 8.352 1.00 98.81 199 CYS A C 1
ATOM 1565 O O . CYS A 1 199 ? -9.557 6.563 8.292 1.00 98.81 199 CYS A O 1
ATOM 1567 N N . MET A 1 200 ? -10.767 4.776 8.921 1.00 98.88 200 MET A N 1
ATOM 1568 C CA . MET A 1 200 ? -9.739 4.001 9.634 1.00 98.88 200 MET A CA 1
ATOM 1569 C C . MET A 1 200 ? -9.293 4.530 11.003 1.00 98.88 200 MET A C 1
ATOM 1571 O O . MET A 1 200 ? -8.667 3.758 11.718 1.00 98.88 200 MET A O 1
ATOM 1575 N N . HIS A 1 201 ? -9.628 5.761 11.416 1.00 98.94 201 HIS A N 1
ATOM 1576 C CA . HIS A 1 201 ? -9.097 6.366 12.655 1.00 98.94 201 HIS A CA 1
ATOM 1577 C C . HIS A 1 201 ? -9.210 5.458 13.887 1.00 98.94 201 HIS A C 1
ATOM 1579 O O . HIS A 1 201 ? -8.197 5.082 14.468 1.00 98.94 201 HIS A O 1
ATOM 1585 N N . CYS A 1 202 ? -10.421 5.026 14.244 1.00 98.88 202 CYS A N 1
ATOM 1586 C CA . CYS A 1 202 ? -10.637 4.181 15.419 1.00 98.88 202 CYS A CA 1
ATOM 1587 C C . CYS A 1 202 ? -9.907 2.828 15.328 1.00 98.88 202 CYS A C 1
ATOM 1589 O O . CYS A 1 202 ? -9.295 2.394 16.301 1.00 98.88 202 CYS A O 1
ATOM 1591 N N . ILE A 1 203 ? -9.893 2.195 14.150 1.00 98.94 203 ILE A N 1
ATOM 1592 C CA . ILE A 1 203 ? -9.151 0.948 13.897 1.00 98.94 203 ILE A CA 1
ATOM 1593 C C . ILE A 1 203 ? -7.641 1.169 14.038 1.00 98.94 203 ILE A C 1
ATOM 1595 O O . ILE A 1 203 ? -6.952 0.319 14.592 1.00 98.94 203 ILE A O 1
ATOM 1599 N N . ASN A 1 204 ? -7.125 2.307 13.575 1.00 98.88 204 ASN A N 1
ATOM 1600 C CA . ASN A 1 204 ? -5.713 2.652 13.703 1.00 98.88 204 ASN A CA 1
ATOM 1601 C C . ASN A 1 204 ? -5.324 2.866 15.169 1.00 98.88 204 ASN A C 1
ATOM 1603 O O . ASN A 1 204 ? -4.259 2.419 15.577 1.00 98.88 204 ASN A O 1
ATOM 1607 N N . VAL A 1 205 ? -6.175 3.525 15.964 1.00 98.88 205 VAL A N 1
ATOM 1608 C CA . VAL A 1 205 ? -5.921 3.761 17.395 1.00 98.88 205 VAL A CA 1
ATOM 1609 C C . VAL A 1 205 ? -6.068 2.472 18.210 1.00 98.88 205 VAL A C 1
ATOM 1611 O O . VAL A 1 205 ? -5.282 2.240 19.124 1.00 98.88 205 VAL A O 1
ATOM 1614 N N . MET A 1 206 ? -7.018 1.598 17.874 1.00 98.88 206 MET A N 1
ATOM 1615 C CA . MET A 1 206 ? -7.310 0.389 18.653 1.00 98.88 206 MET A CA 1
ATOM 1616 C C . MET A 1 206 ? -7.269 -0.904 17.814 1.00 98.88 206 MET A C 1
ATOM 1618 O O . MET A 1 206 ? -8.256 -1.645 17.787 1.00 98.88 206 MET A O 1
ATOM 1622 N N . PRO A 1 207 ? -6.148 -1.240 17.147 1.00 98.56 207 PRO A N 1
ATOM 1623 C CA . PRO A 1 207 ? -6.090 -2.349 16.187 1.00 98.56 207 PRO A CA 1
ATOM 1624 C C . PRO A 1 207 ? -6.289 -3.737 16.817 1.00 98.56 207 PRO A C 1
ATOM 1626 O O . PRO A 1 207 ? -6.700 -4.677 16.134 1.00 98.56 207 PRO A O 1
ATOM 1629 N N . SER A 1 208 ? -6.043 -3.878 18.125 1.00 98.44 208 SER A N 1
ATOM 1630 C CA . SER A 1 208 ? -6.315 -5.123 18.856 1.00 98.44 208 SER A CA 1
ATOM 1631 C C . SER A 1 208 ? -7.801 -5.316 19.176 1.00 98.44 208 SER A C 1
ATOM 1633 O O . SER A 1 208 ? -8.215 -6.448 19.405 1.00 98.44 208 SER A O 1
ATOM 1635 N N . ALA A 1 209 ? -8.599 -4.241 19.175 1.00 98.81 209 ALA A N 1
ATOM 1636 C CA . ALA A 1 209 ? -10.019 -4.272 19.533 1.00 98.81 209 ALA A CA 1
ATOM 1637 C C . ALA A 1 209 ? -10.952 -4.087 18.332 1.00 98.81 209 ALA A C 1
ATOM 1639 O O . ALA A 1 209 ? -12.031 -4.674 18.298 1.00 98.81 209 ALA A O 1
ATOM 1640 N N . LEU A 1 210 ? -10.550 -3.274 17.356 1.00 98.88 210 LEU A N 1
ATOM 1641 C CA . LEU A 1 210 ? -11.371 -2.878 16.220 1.00 98.88 210 LEU A CA 1
ATOM 1642 C C . LEU A 1 210 ? -10.776 -3.406 14.920 1.00 98.88 210 LEU A C 1
ATOM 1644 O O . LEU A 1 210 ? -9.583 -3.253 14.656 1.00 98.88 210 LEU A O 1
ATOM 1648 N N . ARG A 1 211 ? -11.612 -4.012 14.073 1.00 98.69 211 ARG A N 1
ATOM 1649 C CA . ARG A 1 211 ? -11.196 -4.499 12.749 1.00 98.69 211 ARG A CA 1
ATOM 1650 C C . ARG A 1 211 ? -12.186 -4.088 11.661 1.00 98.69 211 ARG A C 1
ATOM 1652 O O . ARG A 1 211 ? -13.379 -3.983 11.953 1.00 98.69 211 ARG A O 1
ATOM 1659 N N . PRO A 1 212 ? -11.729 -3.958 10.398 1.00 98.75 212 PRO A N 1
ATOM 1660 C CA . PRO A 1 212 ? -12.627 -3.870 9.247 1.00 98.75 212 PRO A CA 1
ATOM 1661 C C . PRO A 1 212 ? -13.687 -4.971 9.274 1.00 98.75 212 PRO A C 1
ATOM 1663 O O . PRO A 1 212 ? -13.411 -6.058 9.800 1.00 98.75 212 PRO A O 1
ATOM 1666 N N . GLY A 1 213 ? -14.849 -4.716 8.677 1.00 98.69 213 GLY A N 1
ATOM 1667 C CA . GLY A 1 213 ? -15.868 -5.736 8.432 1.00 98.69 213 GLY A CA 1
ATOM 1668 C C . GLY A 1 213 ? -15.370 -6.885 7.545 1.00 98.69 213 GLY A C 1
ATOM 1669 O O . GLY A 1 213 ? -14.201 -6.936 7.147 1.00 98.69 213 GLY A O 1
ATOM 1670 N N . VAL A 1 214 ? -16.235 -7.860 7.285 1.00 98.31 214 VAL A N 1
ATOM 1671 C CA . VAL A 1 214 ? -15.913 -9.055 6.487 1.00 98.31 214 VAL A CA 1
ATOM 1672 C C . VAL A 1 214 ? -16.459 -8.993 5.062 1.00 98.31 214 VAL A C 1
ATOM 1674 O O . VAL A 1 214 ? -15.938 -9.693 4.191 1.00 98.31 214 VAL A O 1
ATOM 1677 N N . ASP A 1 215 ? -17.452 -8.143 4.798 1.00 98.56 215 ASP A N 1
ATOM 1678 C CA . ASP A 1 215 ? -17.989 -7.883 3.461 1.00 98.56 215 ASP A CA 1
ATOM 1679 C C . ASP A 1 215 ? -17.116 -6.837 2.754 1.00 98.56 215 ASP A C 1
ATOM 1681 O O . ASP A 1 215 ? -17.431 -5.645 2.658 1.00 98.56 215 ASP A O 1
ATOM 1685 N N . CYS A 1 216 ? -15.936 -7.309 2.353 1.00 98.56 216 CYS A N 1
ATOM 1686 C CA . CYS A 1 216 ? -14.864 -6.512 1.781 1.00 98.56 216 CYS A CA 1
ATOM 1687 C C . CYS A 1 216 ? -15.027 -6.303 0.271 1.00 98.56 216 CYS A C 1
ATOM 1689 O O . CYS A 1 216 ? -15.375 -7.210 -0.482 1.00 98.56 216 CYS A O 1
ATOM 1691 N N . GLY A 1 217 ? -14.641 -5.116 -0.186 1.00 98.62 217 GLY A N 1
ATOM 1692 C CA . GLY A 1 217 ? -14.581 -4.735 -1.591 1.00 98.62 217 GLY A CA 1
ATOM 1693 C C . GLY A 1 217 ? -13.604 -3.582 -1.801 1.00 98.62 217 GLY A C 1
ATOM 1694 O O . GLY A 1 217 ? -12.673 -3.387 -1.018 1.00 98.62 217 GLY A O 1
ATOM 1695 N N . ALA A 1 218 ? -13.803 -2.811 -2.867 1.00 98.62 218 ALA A N 1
ATOM 1696 C CA . ALA A 1 218 ? -12.957 -1.669 -3.189 1.00 98.62 218 ALA A CA 1
ATOM 1697 C C . ALA A 1 218 ? -13.773 -0.475 -3.684 1.00 98.62 218 ALA A C 1
ATOM 1699 O O . ALA A 1 218 ? -14.804 -0.636 -4.333 1.00 98.62 218 ALA A O 1
ATOM 1700 N N . THR A 1 219 ? -13.232 0.716 -3.456 1.00 98.81 219 THR A N 1
ATOM 1701 C CA . THR A 1 219 ? -13.615 1.950 -4.138 1.00 98.81 219 THR A CA 1
ATOM 1702 C C . THR A 1 219 ? -12.602 2.235 -5.243 1.00 98.81 219 THR A C 1
ATOM 1704 O O . THR A 1 219 ? -11.391 2.174 -5.010 1.00 98.81 219 THR A O 1
ATOM 1707 N N . ILE A 1 220 ? -13.091 2.569 -6.440 1.00 98.81 220 ILE A N 1
ATOM 1708 C CA . ILE A 1 220 ? -12.260 2.976 -7.577 1.00 98.81 220 ILE A CA 1
ATOM 1709 C C . ILE A 1 220 ? -12.348 4.495 -7.736 1.00 98.81 220 ILE A C 1
ATOM 1711 O O . ILE A 1 220 ? -13.438 5.027 -7.935 1.00 98.81 220 ILE A O 1
ATOM 1715 N N . LEU A 1 221 ? -11.211 5.194 -7.666 1.00 98.75 221 LEU A N 1
ATOM 1716 C CA . LEU A 1 221 ? -11.134 6.644 -7.883 1.00 98.75 221 LEU A CA 1
ATOM 1717 C C . LEU A 1 221 ? -10.161 6.958 -9.020 1.00 98.75 221 LEU A C 1
ATOM 1719 O O . LEU A 1 221 ? -9.047 6.426 -9.044 1.00 98.75 221 LEU A O 1
ATOM 1723 N N . ASN A 1 222 ? -10.570 7.833 -9.939 1.00 98.56 222 ASN A N 1
ATOM 1724 C CA . ASN A 1 222 ? -9.848 8.109 -11.179 1.00 98.56 222 ASN A CA 1
ATOM 1725 C C . ASN A 1 222 ? -9.382 9.568 -11.279 1.00 98.56 222 ASN A C 1
ATOM 1727 O O . ASN A 1 222 ? -10.022 10.473 -10.752 1.00 98.56 222 ASN A O 1
ATOM 1731 N N . GLY A 1 223 ? -8.300 9.792 -12.026 1.00 97.88 223 GLY A N 1
ATOM 1732 C CA . GLY A 1 223 ? -7.890 11.120 -12.495 1.00 97.88 223 GLY A CA 1
ATOM 1733 C C . GLY A 1 223 ? -6.757 11.790 -11.717 1.00 97.88 223 GLY A C 1
ATOM 1734 O O . GLY A 1 223 ? -6.391 12.919 -12.047 1.00 97.88 223 GLY A O 1
ATOM 1735 N N . ALA A 1 224 ? -6.156 11.126 -10.725 1.00 98.25 224 ALA A N 1
ATOM 1736 C CA . ALA A 1 224 ? -5.058 11.731 -9.980 1.00 98.25 224 ALA A CA 1
ATOM 1737 C C . ALA A 1 224 ? -3.826 11.951 -10.871 1.00 98.25 224 ALA A C 1
ATOM 1739 O O . ALA A 1 224 ? -3.358 11.057 -11.585 1.00 98.25 224 ALA A O 1
ATOM 1740 N N . LYS A 1 225 ? -3.284 13.168 -10.818 1.00 97.94 225 LYS A N 1
ATOM 1741 C CA . LYS A 1 225 ? -2.137 13.606 -11.617 1.00 97.94 225 LYS A CA 1
ATOM 1742 C C . LYS A 1 225 ? -1.398 14.736 -10.914 1.00 97.94 225 LYS A C 1
ATOM 1744 O O . LYS A 1 225 ? -1.987 15.501 -10.158 1.00 97.94 225 LYS A O 1
ATOM 1749 N N . ALA A 1 226 ? -0.113 14.869 -11.221 1.00 96.38 226 ALA A N 1
ATOM 1750 C CA . ALA A 1 226 ? 0.645 16.048 -10.831 1.00 96.38 226 ALA A CA 1
ATOM 1751 C C . ALA A 1 226 ? 0.196 17.286 -11.642 1.00 96.38 226 ALA A C 1
ATOM 1753 O O . ALA A 1 226 ? -0.360 17.146 -12.748 1.00 96.38 226 ALA A O 1
ATOM 1754 N N . PRO A 1 227 ? 0.471 18.499 -11.134 1.00 95.31 227 PRO A N 1
ATOM 1755 C CA . PRO A 1 227 ? 0.607 19.681 -11.976 1.00 95.31 227 PRO A CA 1
ATOM 1756 C C . PRO A 1 227 ? 1.636 19.429 -13.087 1.00 95.31 227 PRO A C 1
ATOM 1758 O O . PRO A 1 227 ? 2.608 18.698 -12.887 1.00 95.31 227 PRO A O 1
ATOM 1761 N N . ILE A 1 228 ? 1.407 20.006 -14.265 1.00 90.44 228 ILE A N 1
ATOM 1762 C CA . ILE A 1 228 ? 2.420 20.052 -15.324 1.00 90.44 228 ILE A CA 1
ATOM 1763 C C . ILE A 1 228 ? 3.222 21.326 -15.058 1.00 90.44 228 ILE A C 1
ATOM 1765 O O . ILE A 1 228 ? 2.647 22.411 -15.057 1.00 90.44 228 ILE A O 1
ATOM 1769 N N . LEU A 1 229 ? 4.505 21.178 -14.736 1.00 71.12 229 LEU A N 1
ATOM 1770 C CA . LEU A 1 229 ? 5.418 22.300 -14.536 1.00 71.12 229 LEU A CA 1
ATOM 1771 C C . LEU A 1 229 ? 6.056 22.594 -15.897 1.00 71.12 229 LEU A C 1
ATOM 1773 O O . LEU A 1 229 ? 6.979 21.884 -16.276 1.00 71.12 229 LEU A O 1
ATOM 1777 N N . GLU A 1 230 ? 5.491 23.579 -16.603 1.00 56.91 230 GLU A N 1
ATOM 1778 C CA . GLU A 1 230 ? 5.880 24.057 -17.945 1.00 56.91 230 GLU A CA 1
ATOM 1779 C C . GLU A 1 230 ? 5.690 23.027 -19.081 1.00 56.91 230 GLU A C 1
ATOM 1781 O O . GLU A 1 230 ? 5.985 21.839 -18.953 1.00 56.91 230 GLU A O 1
ATOM 1786 N N . GLY A 1 231 ? 5.107 23.481 -20.192 1.00 47.09 231 GLY A N 1
ATOM 1787 C CA . GLY A 1 231 ? 4.810 22.694 -21.390 1.00 47.09 231 GLY A CA 1
ATOM 1788 C C . GLY A 1 231 ? 5.108 23.492 -22.643 1.00 47.09 231 GLY A C 1
ATOM 1789 O O . GLY A 1 231 ? 5.135 24.739 -22.536 1.00 47.09 231 GLY A O 1
#

Radius of gyration: 22.41 Å; chains: 1; bounding box: 53×40×59 Å

Foldseek 3Di:
DDDDPVLVVVVLVLLVVLADSDWDPVPLQHHTGRPGGDPVSPVVSQCCCVVPVVHHDFADWQFETQEEEDPAPVPDQQFLDPQVVVSVVVCVVRVCRRHPRDHPHYFYEYEYRALVCVSVRQAPGQKYKHKAALDDKAFDLVLVVCQVVQVQAWLNCPPVVDPPDRDDCVVQPQVPQPQNQWDDDPSDIDGPSVSHPRNCRNCSGRVVTIYGDNRMDIDMDGDHDDDDPDD